Protein AF-A0A3N6LJW1-F1 (afdb_monomer)

Mean predicted aligned error: 11.27 Å

Radius of gyration: 18.91 Å; Cα contacts (8 Å, |Δi|>4): 168; chains: 1; bounding box: 48×38×56 Å

Foldseek 3Di:
DDDDPVVLLVVLVVLLVQLPDLADPDDPVCLVVLLVVLVVLLVVLLVVLVVLVVCQPPPPPDPVDDCVVVPPDDPRFFDDPSSLSSLLNSLSSLSNSLLVLLLLLCLLVPPDDDCRPVVSCVVRPPCGSVNSLVVCVVVVLDDCVQSVLSVVSVVLSVCSSPPVCSSGGDPDSVVVSVSSVSSSVNSVVSVVSSVVSD

Nearest PDB structures (foldseek):
  8soi-assembly1_A  TM=1.966E-01  e=3.400E+00  Homo sapiens
  8d85-assembly1_D  TM=2.097E-01  e=6.102E+00  Homo sapiens

Structure (mmCIF, N/CA/C/O backbone):
data_AF-A0A3N6LJW1-F1
#
_entry.id   AF-A0A3N6LJW1-F1
#
loop_
_atom_site.group_PDB
_atom_site.id
_atom_site.type_symbol
_atom_site.label_atom_id
_atom_site.label_alt_id
_atom_site.label_comp_id
_atom_site.label_asym_id
_atom_site.label_entity_id
_atom_site.label_seq_id
_atom_site.pdbx_PDB_ins_code
_atom_site.Cartn_x
_atom_site.Cartn_y
_atom_site.Cartn_z
_atom_site.occupancy
_atom_site.B_iso_or_equiv
_atom_site.auth_seq_id
_atom_site.auth_comp_id
_atom_site.auth_asym_id
_atom_site.auth_atom_id
_atom_site.pdbx_PDB_model_num
ATOM 1 N N . MET A 1 1 ? 22.997 21.390 -2.825 1.00 32.44 1 MET A N 1
ATOM 2 C CA . MET A 1 1 ? 23.907 20.335 -2.336 1.00 32.44 1 MET A CA 1
ATOM 3 C C 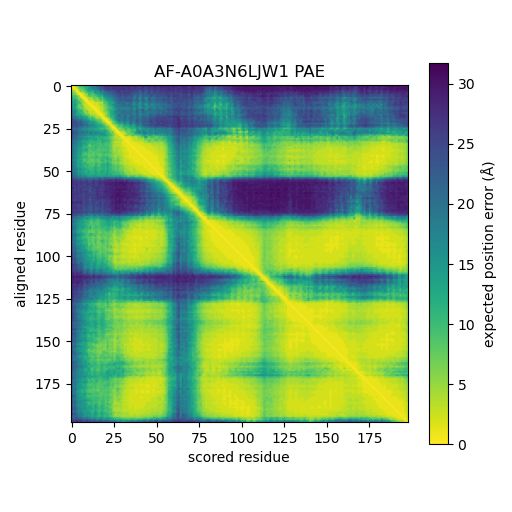. MET A 1 1 ? 23.490 19.044 -3.026 1.00 32.44 1 MET A C 1
ATOM 5 O O . MET A 1 1 ? 22.403 18.560 -2.751 1.00 32.44 1 MET A O 1
ATOM 9 N N . LYS A 1 2 ? 24.244 18.589 -4.037 1.00 29.23 2 LYS A N 1
ATOM 10 C CA . LYS A 1 2 ? 23.930 17.351 -4.769 1.00 29.23 2 LYS A CA 1
ATOM 11 C C . LYS A 1 2 ? 24.380 16.180 -3.899 1.00 29.23 2 LYS A C 1
ATOM 13 O O . LYS A 1 2 ? 25.578 15.998 -3.712 1.00 29.23 2 LYS A O 1
ATOM 18 N N . ILE A 1 3 ? 23.426 15.467 -3.315 1.00 34.12 3 ILE A N 1
ATOM 19 C CA . ILE A 1 3 ? 23.687 14.235 -2.569 1.00 34.12 3 ILE A CA 1
ATOM 20 C C . ILE A 1 3 ? 24.067 13.167 -3.607 1.00 34.12 3 ILE A C 1
ATOM 22 O O . ILE A 1 3 ? 23.368 13.005 -4.606 1.00 34.12 3 ILE A O 1
ATOM 26 N N . GLY A 1 4 ? 25.234 12.542 -3.436 1.00 33.09 4 GLY A N 1
ATOM 27 C CA . GLY A 1 4 ? 25.793 11.575 -4.385 1.00 33.09 4 GLY A CA 1
ATOM 28 C C . GLY A 1 4 ? 24.988 10.274 -4.445 1.00 33.09 4 GLY A C 1
ATOM 29 O O . GLY A 1 4 ? 24.469 9.819 -3.428 1.00 33.09 4 GLY A O 1
ATOM 30 N N . SER A 1 5 ? 24.927 9.660 -5.629 1.00 46.88 5 SER A N 1
ATOM 31 C CA . SER A 1 5 ? 24.155 8.442 -5.935 1.00 46.88 5 SER A CA 1
ATOM 32 C C . SER A 1 5 ? 24.475 7.220 -5.052 1.00 46.88 5 SER A C 1
ATOM 34 O O . SER A 1 5 ? 23.637 6.330 -4.908 1.00 46.88 5 SER A O 1
ATOM 36 N N . GLU A 1 6 ? 25.657 7.163 -4.430 1.00 37.84 6 GLU A N 1
ATOM 37 C CA . GLU A 1 6 ? 26.036 6.097 -3.485 1.00 37.84 6 GLU A CA 1
ATOM 38 C C . GLU A 1 6 ? 25.256 6.165 -2.160 1.00 37.84 6 GLU A C 1
ATOM 40 O O . GLU A 1 6 ? 24.769 5.139 -1.689 1.00 37.84 6 GLU A O 1
ATOM 45 N N . TYR A 1 7 ? 25.015 7.363 -1.613 1.00 42.31 7 TYR A N 1
ATOM 46 C CA 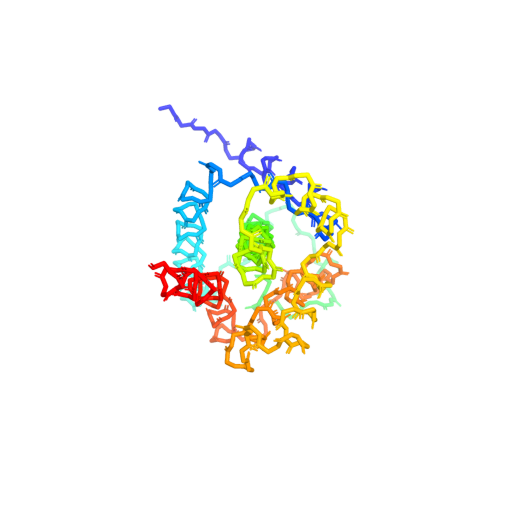. TYR A 1 7 ? 24.259 7.543 -0.361 1.00 42.31 7 TYR A CA 1
ATOM 47 C C . TYR A 1 7 ? 22.775 7.202 -0.512 1.00 42.31 7 TYR A C 1
ATOM 49 O O . TYR A 1 7 ? 22.139 6.701 0.413 1.00 42.31 7 TYR A O 1
ATOM 57 N N . GLU A 1 8 ? 22.219 7.441 -1.696 1.00 46.22 8 GLU A N 1
ATOM 58 C CA . GLU A 1 8 ? 20.833 7.101 -2.004 1.00 46.22 8 GLU A CA 1
ATOM 59 C C . GLU A 1 8 ? 20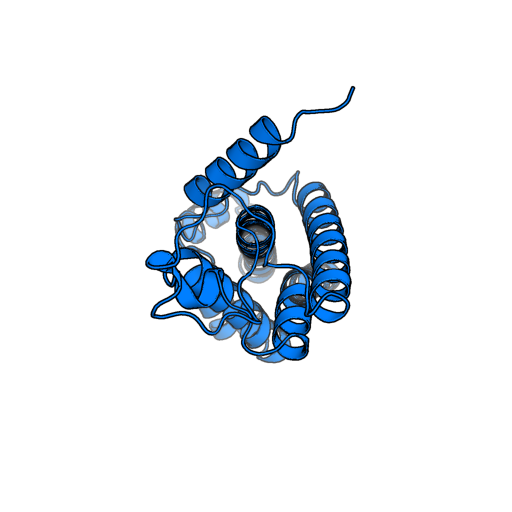.629 5.579 -2.091 1.00 46.22 8 GLU A C 1
ATOM 61 O O . GLU A 1 8 ? 19.610 5.044 -1.655 1.00 46.22 8 GLU A O 1
ATOM 66 N N . THR A 1 9 ? 21.631 4.856 -2.598 1.00 47.78 9 THR A N 1
ATOM 67 C CA . THR A 1 9 ? 21.596 3.392 -2.710 1.00 47.78 9 THR A CA 1
ATOM 68 C C . THR A 1 9 ? 21.689 2.715 -1.339 1.00 47.78 9 THR A C 1
ATOM 70 O O . THR A 1 9 ? 20.987 1.728 -1.097 1.00 47.78 9 THR A O 1
ATOM 73 N N . ASP A 1 10 ? 22.498 3.260 -0.427 1.00 45.31 10 ASP A N 1
ATOM 74 C CA . ASP A 1 10 ? 22.600 2.769 0.951 1.00 45.31 10 ASP A CA 1
ATOM 75 C C . ASP A 1 10 ? 21.354 3.087 1.782 1.00 45.31 10 ASP A C 1
ATOM 77 O O . ASP A 1 10 ? 20.889 2.220 2.524 1.00 45.31 10 ASP A O 1
ATOM 81 N N . TYR A 1 11 ? 20.736 4.257 1.590 1.00 48.50 11 TYR A N 1
ATOM 82 C CA . TYR A 1 11 ? 19.444 4.582 2.202 1.00 48.50 11 TYR A CA 1
ATOM 83 C C . TYR A 1 11 ? 18.378 3.537 1.841 1.00 48.50 11 TYR A C 1
ATOM 85 O O . TYR A 1 11 ? 17.785 2.921 2.726 1.00 48.50 11 TYR A O 1
ATOM 93 N N . TRP A 1 12 ? 18.199 3.231 0.552 1.00 50.38 12 TRP A N 1
ATOM 94 C CA . TRP A 1 12 ? 17.192 2.247 0.146 1.00 50.38 12 TRP A CA 1
ATOM 95 C 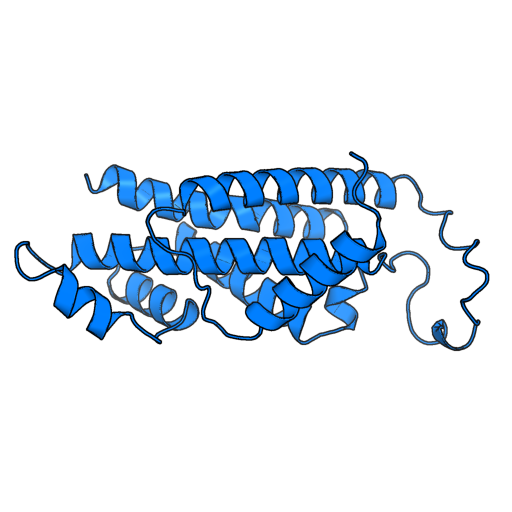C . TRP A 1 12 ? 17.551 0.802 0.526 1.00 50.38 12 TRP A C 1
ATOM 97 O O . TRP A 1 12 ? 16.654 -0.003 0.785 1.00 50.38 12 TRP A O 1
ATOM 107 N N . ARG A 1 13 ? 18.842 0.456 0.627 1.00 49.44 13 ARG A N 1
ATOM 108 C CA . ARG A 1 13 ? 19.279 -0.821 1.222 1.00 49.44 13 ARG A CA 1
ATOM 109 C C . ARG A 1 13 ? 18.920 -0.915 2.704 1.00 49.44 13 ARG A C 1
ATOM 111 O O . ARG A 1 13 ? 18.452 -1.970 3.130 1.00 49.44 13 ARG A O 1
ATOM 118 N N . HIS A 1 14 ? 19.103 0.157 3.470 1.00 52.91 14 HIS A N 1
ATOM 119 C CA . HIS A 1 14 ? 18.701 0.215 4.875 1.00 52.91 14 HIS A CA 1
ATOM 120 C C . HIS A 1 14 ? 17.182 0.117 5.039 1.00 52.91 14 HIS A C 1
ATOM 122 O O . HIS A 1 14 ? 16.728 -0.691 5.847 1.00 52.91 14 HIS A O 1
ATOM 128 N N . VAL A 1 15 ? 16.404 0.796 4.190 1.00 52.06 15 VAL A N 1
ATOM 129 C CA . VAL A 1 15 ? 14.941 0.635 4.114 1.00 52.06 15 VAL A CA 1
ATOM 130 C C . VAL A 1 15 ? 14.575 -0.838 3.866 1.00 52.06 15 VAL A C 1
ATOM 132 O O . VAL A 1 15 ? 13.823 -1.432 4.631 1.00 52.06 15 VAL A O 1
ATOM 135 N N . ILE A 1 16 ? 15.172 -1.512 2.878 1.00 51.88 16 ILE A N 1
ATOM 136 C CA . ILE A 1 16 ? 14.912 -2.949 2.636 1.00 51.88 16 ILE A CA 1
ATOM 137 C C . ILE A 1 16 ? 15.196 -3.814 3.871 1.00 51.88 16 ILE A C 1
ATOM 139 O O . ILE A 1 16 ? 14.483 -4.792 4.104 1.00 51.88 16 ILE A O 1
ATOM 143 N N . LEU A 1 17 ? 16.240 -3.492 4.638 1.00 44.53 17 LEU A N 1
ATOM 144 C CA . LEU A 1 17 ? 16.626 -4.237 5.836 1.00 44.53 17 LEU A CA 1
ATOM 145 C C . LEU A 1 17 ? 15.693 -3.967 7.027 1.00 44.53 17 LEU A C 1
ATOM 147 O O . LEU A 1 17 ? 15.371 -4.919 7.738 1.00 44.53 17 LEU A O 1
ATOM 151 N N . GLU A 1 18 ? 15.204 -2.737 7.206 1.00 50.72 18 GLU A N 1
ATOM 152 C CA . GLU A 1 18 ? 14.198 -2.396 8.226 1.00 50.72 18 GLU A CA 1
ATOM 153 C C . GLU A 1 18 ? 12.829 -3.028 7.925 1.00 50.72 18 GLU A C 1
ATOM 155 O O . GLU A 1 18 ? 12.154 -3.524 8.827 1.00 50.72 18 GLU A O 1
ATOM 160 N N . TYR A 1 19 ? 12.458 -3.139 6.646 1.00 50.03 19 TYR A N 1
ATOM 161 C CA . TYR A 1 19 ? 11.167 -3.687 6.209 1.00 50.03 19 TYR A CA 1
ATOM 162 C C . TYR A 1 19 ? 11.184 -5.190 5.871 1.00 50.03 19 TYR A C 1
ATOM 164 O O . TYR A 1 19 ? 10.283 -5.696 5.190 1.00 50.03 19 TYR A O 1
ATOM 172 N N . ARG A 1 20 ? 12.177 -5.942 6.372 1.00 42.38 20 ARG A N 1
ATOM 173 C CA . ARG A 1 20 ? 12.167 -7.421 6.351 1.00 42.38 20 ARG A CA 1
ATOM 174 C C . ARG A 1 20 ? 11.127 -8.033 7.288 1.00 42.38 20 ARG A C 1
ATOM 176 O O . ARG A 1 20 ? 10.774 -9.195 7.111 1.00 42.38 20 ARG A O 1
ATOM 183 N N . SER A 1 21 ? 10.656 -7.279 8.278 1.00 44.44 21 SER A N 1
ATOM 184 C CA . SER A 1 21 ? 9.615 -7.723 9.204 1.00 44.44 21 SER A CA 1
ATOM 185 C C . SER A 1 21 ? 8.248 -7.162 8.796 1.00 44.44 21 SER A C 1
ATOM 187 O O . SER A 1 21 ? 8.161 -6.143 8.114 1.00 44.44 21 SER A O 1
ATOM 189 N N . ASP A 1 22 ? 7.159 -7.824 9.186 1.00 43.56 22 ASP A N 1
ATOM 190 C CA . ASP A 1 22 ? 5.781 -7.318 9.040 1.00 43.56 22 ASP A CA 1
ATOM 191 C C . ASP A 1 22 ? 5.484 -6.118 9.970 1.00 43.56 22 ASP A C 1
ATOM 193 O O . ASP A 1 22 ? 4.319 -5.789 10.160 1.00 43.56 22 ASP A O 1
ATOM 197 N N . HIS A 1 23 ? 6.516 -5.490 10.546 1.00 42.28 23 HIS A N 1
ATOM 198 C CA . HIS A 1 23 ? 6.423 -4.364 11.467 1.00 42.28 23 HIS A CA 1
ATOM 199 C C . HIS A 1 23 ? 7.028 -3.122 10.816 1.00 42.28 23 HIS A C 1
ATOM 201 O O . HIS A 1 23 ? 8.250 -3.004 10.692 1.00 42.28 23 HIS A O 1
ATOM 207 N N . GLY A 1 24 ? 6.176 -2.190 10.393 1.00 49.38 24 GLY A N 1
ATOM 208 C CA . GLY A 1 24 ? 6.614 -0.842 10.046 1.00 49.38 24 GLY A CA 1
ATOM 209 C C . GLY A 1 24 ? 6.670 0.005 11.314 1.00 49.38 24 GLY A C 1
ATOM 210 O O . GLY A 1 24 ? 5.656 0.183 11.978 1.00 49.38 24 GLY A O 1
ATOM 211 N N . ARG A 1 25 ? 7.830 0.564 11.676 1.00 54.56 25 ARG A N 1
ATOM 212 C CA . ARG A 1 25 ? 7.924 1.534 12.785 1.00 54.56 25 ARG A CA 1
ATOM 213 C C . ARG A 1 25 ? 7.468 2.928 12.333 1.00 54.56 25 ARG A C 1
ATOM 215 O O . ARG A 1 25 ? 8.241 3.877 12.393 1.00 54.56 25 ARG A O 1
ATOM 222 N N . ILE A 1 26 ? 6.229 3.058 11.860 1.00 58.41 26 ILE A N 1
ATOM 223 C CA . ILE A 1 26 ? 5.631 4.367 11.558 1.00 58.41 26 ILE A CA 1
ATOM 224 C C . ILE A 1 26 ? 4.821 4.811 12.776 1.00 58.41 26 ILE A C 1
ATOM 226 O O . ILE A 1 26 ? 3.838 4.179 13.152 1.00 58.41 26 ILE A O 1
ATOM 230 N N . GLY A 1 27 ? 5.266 5.888 13.424 1.00 51.47 27 GLY A N 1
ATOM 231 C CA . GLY A 1 27 ? 4.523 6.527 14.509 1.00 51.47 27 GLY A CA 1
ATOM 232 C C . GLY A 1 27 ? 3.305 7.297 13.988 1.00 51.47 27 GLY A C 1
ATOM 233 O O . GLY A 1 27 ? 3.309 7.792 12.865 1.00 51.47 27 GLY A O 1
ATOM 234 N N . GLU A 1 28 ? 2.274 7.449 14.819 1.00 57.47 28 GLU A N 1
ATOM 235 C CA . GLU A 1 28 ? 1.035 8.157 14.453 1.00 57.47 28 GLU A CA 1
ATOM 236 C C . GLU A 1 28 ? 1.280 9.615 14.031 1.00 57.47 28 GLU A C 1
ATOM 238 O O . GLU A 1 28 ? 0.758 10.074 13.019 1.00 57.47 28 GLU A O 1
ATOM 243 N N . SER A 1 29 ? 2.167 10.321 14.739 1.00 54.81 29 SER A N 1
ATOM 244 C CA . SER A 1 29 ? 2.497 11.731 14.487 1.00 54.81 29 SER A CA 1
ATOM 245 C C . SER A 1 29 ? 3.215 11.999 13.160 1.00 54.81 29 SER A C 1
ATOM 247 O O . SER A 1 29 ? 3.385 13.157 12.783 1.00 54.81 29 SER A O 1
ATOM 249 N N . VAL A 1 30 ? 3.646 10.952 12.453 1.00 64.06 30 VAL A N 1
ATOM 250 C CA . VAL A 1 30 ? 4.406 11.058 11.200 1.00 64.06 30 VAL A CA 1
ATOM 251 C C . VAL A 1 30 ? 3.693 10.405 10.013 1.00 64.06 30 VAL A C 1
ATOM 253 O O . VAL A 1 30 ? 4.260 10.365 8.924 1.00 64.06 30 VAL A O 1
ATOM 256 N N . ILE A 1 31 ? 2.447 9.935 10.164 1.00 71.25 31 ILE A N 1
ATOM 257 C CA . ILE A 1 31 ? 1.687 9.317 9.058 1.00 71.25 31 ILE A CA 1
ATOM 258 C C . ILE A 1 31 ? 1.589 10.273 7.862 1.00 71.25 31 ILE A C 1
ATOM 260 O O . ILE A 1 31 ? 1.897 9.878 6.742 1.00 71.25 31 ILE A O 1
ATOM 264 N N . HIS A 1 32 ? 1.254 11.547 8.089 1.00 69.94 32 HIS A N 1
ATOM 265 C CA . HIS A 1 32 ? 1.131 12.532 7.009 1.00 69.94 32 HIS A CA 1
ATOM 266 C C . HIS A 1 32 ? 2.445 12.777 6.253 1.00 69.94 32 HIS A C 1
ATOM 268 O O . HIS A 1 32 ? 2.430 12.924 5.032 1.00 69.94 32 HIS A O 1
ATOM 274 N N . SER A 1 33 ? 3.592 12.795 6.944 1.00 67.44 33 SER A N 1
ATOM 275 C CA . SER A 1 33 ? 4.887 12.971 6.275 1.00 67.44 33 SER A CA 1
ATOM 276 C C . SER A 1 33 ? 5.278 11.734 5.466 1.00 67.44 33 SER A C 1
ATOM 278 O O . SER A 1 33 ? 5.775 11.871 4.352 1.00 67.44 33 SER A O 1
ATOM 280 N N . HIS A 1 34 ? 4.992 10.534 5.980 1.00 75.00 34 HIS A N 1
ATOM 281 C CA . HIS A 1 34 ? 5.228 9.283 5.253 1.00 75.00 34 HIS A CA 1
ATOM 282 C C . HIS A 1 34 ? 4.256 9.111 4.078 1.00 75.00 34 HIS A C 1
ATOM 284 O O . HIS A 1 34 ? 4.629 8.539 3.059 1.00 75.00 34 HIS A O 1
ATOM 290 N N . GLN A 1 35 ? 3.035 9.644 4.173 1.00 78.69 35 GLN A N 1
ATOM 291 C CA . GLN A 1 35 ? 2.077 9.674 3.069 1.00 78.69 35 GLN A CA 1
ATOM 292 C C . GLN A 1 35 ? 2.581 10.556 1.917 1.00 78.69 35 GLN A C 1
ATOM 294 O O . GLN A 1 35 ? 2.531 10.142 0.761 1.00 78.69 35 GLN A O 1
ATOM 299 N N . ALA A 1 36 ? 3.134 11.735 2.220 1.00 77.31 36 ALA A N 1
ATOM 300 C CA . ALA A 1 36 ? 3.758 12.587 1.207 1.00 77.31 36 ALA A CA 1
ATOM 301 C C . ALA A 1 36 ? 4.974 11.902 0.551 1.00 77.31 36 ALA A C 1
ATOM 303 O O . ALA A 1 36 ? 5.150 11.960 -0.665 1.00 77.31 36 ALA A O 1
ATOM 304 N N . GLU A 1 37 ? 5.797 11.207 1.339 1.00 77.62 37 GLU A N 1
ATOM 305 C CA . GLU A 1 37 ? 6.916 10.411 0.822 1.00 77.62 37 GLU A CA 1
ATOM 306 C C . GLU A 1 37 ? 6.446 9.262 -0.086 1.00 77.62 37 GLU A C 1
ATOM 308 O O . GLU A 1 37 ? 7.012 9.041 -1.158 1.00 77.62 37 GLU A O 1
ATOM 313 N N . LEU A 1 38 ? 5.371 8.572 0.302 1.00 86.38 38 LEU A N 1
ATOM 314 C CA . LEU A 1 38 ? 4.746 7.506 -0.477 1.00 86.38 38 LEU A CA 1
ATOM 315 C C . LEU A 1 38 ? 4.256 8.008 -1.845 1.00 86.38 38 LEU A C 1
ATOM 317 O O . LEU A 1 38 ? 4.445 7.330 -2.859 1.00 86.38 38 LEU A O 1
ATOM 321 N N . GLU A 1 39 ? 3.642 9.190 -1.889 1.00 88.88 39 GLU A N 1
ATOM 322 C CA . GLU A 1 39 ? 3.170 9.812 -3.130 1.00 88.88 39 GLU A CA 1
ATOM 323 C C . GLU A 1 39 ? 4.323 10.232 -4.043 1.00 88.88 39 GLU A C 1
ATOM 325 O O . GLU A 1 39 ? 4.300 9.908 -5.232 1.00 88.88 39 GLU A O 1
ATOM 330 N N . ASN A 1 40 ? 5.371 10.844 -3.485 1.00 86.31 40 ASN A N 1
ATOM 331 C CA . ASN A 1 40 ? 6.577 11.188 -4.242 1.00 86.31 40 ASN A CA 1
ATOM 332 C C . ASN A 1 40 ? 7.235 9.936 -4.845 1.00 86.31 40 ASN A C 1
ATOM 334 O O . ASN A 1 40 ? 7.593 9.919 -6.022 1.00 86.31 40 ASN A O 1
ATOM 338 N N . LEU A 1 41 ? 7.341 8.851 -4.069 1.00 87.12 41 LEU A N 1
ATOM 339 C CA . LEU A 1 41 ? 7.874 7.578 -4.559 1.00 87.12 41 LEU A CA 1
ATOM 340 C C . LEU A 1 41 ? 7.016 6.964 -5.660 1.00 87.12 41 LEU A C 1
ATOM 342 O O . LEU A 1 41 ? 7.558 6.401 -6.613 1.00 87.12 41 LEU A O 1
ATOM 346 N N . ARG A 1 42 ? 5.687 7.046 -5.536 1.00 93.44 42 ARG A N 1
ATOM 347 C CA . ARG A 1 42 ? 4.762 6.585 -6.576 1.00 93.44 42 ARG A CA 1
ATOM 348 C C . ARG A 1 42 ? 5.050 7.314 -7.883 1.00 93.44 42 ARG A C 1
ATOM 350 O O . ARG A 1 42 ? 5.188 6.644 -8.906 1.00 93.44 42 ARG A O 1
ATOM 357 N N . ASP A 1 43 ? 5.128 8.638 -7.849 1.00 92.00 43 ASP A N 1
ATOM 358 C CA . ASP A 1 43 ? 5.290 9.457 -9.053 1.00 92.00 43 ASP A CA 1
ATOM 359 C C . ASP A 1 43 ? 6.647 9.202 -9.717 1.00 92.00 43 ASP A C 1
ATOM 361 O O . ASP A 1 43 ? 6.692 8.858 -10.899 1.00 92.00 43 ASP A O 1
ATOM 365 N N . ASP A 1 44 ? 7.729 9.180 -8.934 1.00 88.88 44 ASP A N 1
ATOM 366 C CA . ASP A 1 44 ? 9.071 8.816 -9.403 1.00 88.88 44 ASP A CA 1
ATOM 367 C C . ASP A 1 44 ? 9.113 7.431 -10.076 1.00 88.88 44 ASP A C 1
ATOM 369 O O . ASP A 1 44 ? 9.770 7.228 -11.105 1.00 88.88 44 ASP A O 1
ATOM 373 N N . LEU A 1 45 ? 8.435 6.440 -9.486 1.00 89.12 45 LEU A N 1
ATOM 374 C CA . LEU A 1 45 ? 8.398 5.076 -10.015 1.00 89.12 45 LEU A CA 1
ATOM 375 C C . LEU A 1 45 ? 7.542 4.970 -11.278 1.00 89.12 45 LEU A C 1
ATOM 377 O O . LEU A 1 45 ? 7.905 4.206 -12.174 1.00 89.12 45 LEU A O 1
ATOM 381 N N . LEU A 1 46 ? 6.430 5.704 -11.368 1.00 91.31 46 LEU A N 1
ATOM 382 C CA . LEU A 1 46 ? 5.594 5.739 -12.570 1.00 91.31 46 LEU A CA 1
ATOM 383 C C . LEU A 1 46 ? 6.348 6.378 -13.737 1.00 91.31 46 LEU A C 1
ATOM 385 O O . LEU A 1 46 ? 6.440 5.742 -14.790 1.00 91.31 46 LEU A O 1
ATOM 389 N N . ASP A 1 47 ? 6.983 7.528 -13.504 1.00 88.31 47 ASP A N 1
ATOM 390 C CA . ASP A 1 47 ? 7.839 8.213 -14.476 1.00 88.31 47 ASP A CA 1
ATOM 391 C C . ASP A 1 47 ? 8.978 7.311 -14.957 1.00 88.31 47 ASP A C 1
ATOM 393 O O . ASP A 1 47 ? 9.340 7.288 -16.138 1.00 88.31 47 ASP A O 1
ATOM 397 N N . ARG A 1 48 ? 9.577 6.536 -14.044 1.00 85.19 48 ARG A N 1
ATOM 398 C CA . ARG A 1 48 ? 10.650 5.611 -14.411 1.00 85.19 48 ARG A CA 1
ATOM 399 C C . ARG A 1 48 ? 10.139 4.433 -15.235 1.00 85.19 48 ARG A C 1
ATOM 401 O O . ARG A 1 48 ? 10.861 4.010 -16.135 1.00 85.19 48 ARG A O 1
ATOM 408 N N . ILE A 1 49 ? 8.927 3.933 -14.979 1.00 86.06 49 ILE A N 1
ATOM 409 C CA . ILE A 1 49 ? 8.296 2.931 -15.852 1.00 86.06 49 ILE A CA 1
ATOM 410 C C . ILE A 1 49 ? 8.057 3.506 -17.241 1.00 86.06 49 ILE A C 1
ATOM 412 O O . ILE A 1 49 ? 8.388 2.828 -18.206 1.00 86.06 49 ILE A O 1
ATOM 416 N N . ASP A 1 50 ? 7.533 4.733 -17.350 1.00 85.38 50 ASP A N 1
ATOM 417 C CA . ASP A 1 50 ? 7.306 5.384 -18.649 1.00 85.38 50 ASP A CA 1
ATOM 418 C C . ASP A 1 50 ? 8.593 5.422 -19.478 1.00 85.38 50 ASP A C 1
ATOM 420 O O . ASP A 1 50 ? 8.592 5.055 -20.651 1.00 85.38 50 ASP A O 1
ATOM 424 N N . ARG A 1 51 ? 9.718 5.770 -18.842 1.00 83.06 51 ARG A N 1
ATOM 425 C CA . ARG A 1 51 ? 11.037 5.778 -19.494 1.00 83.06 51 ARG A CA 1
ATOM 426 C C . ARG A 1 51 ? 11.544 4.386 -19.865 1.00 83.06 51 ARG A C 1
ATOM 428 O O . ARG A 1 51 ? 12.247 4.248 -20.858 1.00 83.06 51 ARG A O 1
ATOM 435 N N . LEU A 1 52 ? 11.264 3.365 -19.055 1.00 78.94 52 LEU A N 1
ATOM 436 C CA . LEU A 1 52 ? 11.667 1.985 -19.356 1.00 78.94 52 LEU A CA 1
ATOM 437 C C . LEU A 1 52 ? 10.862 1.425 -20.533 1.00 78.94 52 LEU A C 1
ATOM 439 O O . LEU A 1 52 ? 11.437 0.812 -21.424 1.00 78.94 52 LEU A O 1
ATOM 443 N N . GLU A 1 53 ? 9.559 1.694 -20.556 1.00 80.00 53 GLU A N 1
ATOM 444 C CA . GLU A 1 53 ? 8.650 1.308 -21.636 1.00 80.00 53 GLU A CA 1
ATOM 445 C C . GLU A 1 53 ? 8.997 2.030 -22.950 1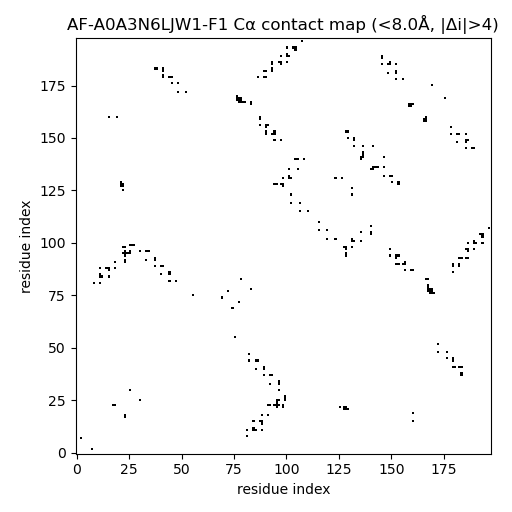.00 80.00 53 GLU A C 1
ATOM 447 O O . GLU A 1 53 ? 8.956 1.417 -24.014 1.00 80.00 53 GLU A O 1
ATOM 452 N N . SER A 1 54 ? 9.423 3.299 -22.889 1.00 76.44 54 SER A N 1
ATOM 453 C CA . SER A 1 54 ? 9.838 4.059 -24.076 1.00 76.44 54 SER A CA 1
ATOM 454 C C . SER A 1 54 ? 11.223 3.686 -24.621 1.00 76.44 54 SER A C 1
ATOM 456 O O . SER A 1 54 ? 11.500 3.955 -25.788 1.00 76.44 54 SER A O 1
ATOM 458 N N . ASN A 1 55 ? 12.107 3.107 -23.797 1.00 64.56 55 ASN A N 1
ATOM 459 C CA . ASN A 1 55 ? 13.528 2.893 -24.112 1.00 64.56 55 ASN A CA 1
ATOM 460 C C . ASN A 1 55 ? 13.898 1.410 -24.318 1.00 64.56 55 ASN A C 1
ATOM 462 O O . ASN A 1 55 ? 15.002 1.012 -23.942 1.00 64.56 55 ASN A O 1
ATOM 466 N N . GLN A 1 56 ? 13.027 0.599 -24.932 1.00 55.50 56 GLN A N 1
ATOM 467 C CA . GLN A 1 56 ? 13.211 -0.849 -25.194 1.00 55.50 56 GLN A CA 1
ATOM 468 C C . GLN A 1 56 ? 14.455 -1.260 -26.037 1.00 55.50 56 GLN A C 1
ATOM 470 O O . GLN A 1 56 ? 14.522 -2.366 -26.554 1.00 55.50 56 GLN A O 1
ATOM 475 N N . THR A 1 57 ? 15.484 -0.417 -26.157 1.00 46.12 57 THR A N 1
ATOM 476 C CA . THR A 1 57 ? 16.778 -0.721 -26.799 1.00 46.12 57 THR A CA 1
ATOM 477 C C . THR A 1 57 ? 18.015 -0.418 -25.931 1.00 46.12 57 THR A C 1
ATOM 479 O O . THR A 1 57 ? 19.133 -0.507 -26.426 1.00 46.12 57 THR A O 1
ATOM 482 N N . GLY A 1 58 ? 17.869 -0.025 -24.659 1.00 40.16 58 GLY A N 1
ATOM 483 C CA . GLY A 1 58 ? 18.943 0.660 -23.914 1.00 40.16 58 GLY A CA 1
ATOM 484 C C . GLY A 1 58 ? 19.799 -0.133 -22.910 1.00 40.16 58 GLY A C 1
ATOM 485 O O . GLY A 1 58 ? 20.551 0.506 -22.182 1.00 40.16 58 GLY A O 1
ATOM 486 N N . MET A 1 59 ? 19.698 -1.464 -22.802 1.00 45.53 59 MET A N 1
ATOM 487 C CA . MET A 1 59 ? 20.460 -2.259 -21.806 1.00 45.53 59 MET A CA 1
ATOM 488 C C . MET A 1 59 ? 21.787 -2.846 -22.324 1.00 45.53 59 MET A C 1
ATOM 490 O O . MET A 1 59 ? 22.311 -3.795 -21.754 1.00 45.53 59 MET A O 1
ATOM 494 N N . ARG A 1 60 ? 22.361 -2.296 -23.401 1.00 45.47 60 ARG A N 1
ATOM 495 C CA . ARG A 1 60 ? 23.578 -2.852 -24.022 1.00 45.47 60 ARG A CA 1
ATOM 496 C C . ARG A 1 60 ? 24.904 -2.227 -23.565 1.00 45.47 60 ARG A C 1
ATOM 498 O O . ARG A 1 60 ? 25.947 -2.736 -23.959 1.00 45.47 60 ARG A O 1
ATOM 505 N N . ASP A 1 61 ? 24.869 -1.183 -22.733 1.00 42.47 61 ASP A N 1
ATOM 506 C CA . ASP A 1 61 ? 26.036 -0.332 -22.444 1.00 42.47 61 ASP A CA 1
ATOM 507 C C . ASP A 1 61 ? 26.453 -0.321 -20.952 1.00 42.47 61 ASP A C 1
ATOM 509 O O . ASP A 1 61 ? 26.760 0.739 -20.404 1.00 42.47 61 ASP A O 1
ATOM 513 N N . ASP A 1 62 ? 26.465 -1.477 -20.271 1.00 45.25 62 ASP A N 1
ATOM 514 C CA . ASP A 1 62 ? 27.144 -1.630 -18.966 1.00 45.25 62 ASP A CA 1
ATOM 515 C C . ASP A 1 62 ? 28.453 -2.434 -19.148 1.00 45.25 62 ASP A C 1
ATOM 517 O O . ASP A 1 62 ? 28.393 -3.626 -19.461 1.00 45.25 62 ASP A O 1
ATOM 521 N N . PRO A 1 63 ? 29.638 -1.804 -19.020 1.00 45.12 63 PRO A N 1
ATOM 522 C CA . PRO A 1 63 ? 30.928 -2.445 -19.279 1.00 45.12 63 PRO A CA 1
ATOM 523 C C . PRO A 1 63 ? 31.378 -3.442 -18.195 1.00 45.12 63 PRO A C 1
ATOM 525 O O . PRO A 1 63 ? 32.347 -4.162 -18.437 1.00 45.12 63 PRO A O 1
ATOM 528 N N . ASP A 1 64 ? 30.692 -3.515 -17.046 1.00 51.12 64 ASP A N 1
ATOM 529 C CA . ASP A 1 64 ? 31.024 -4.428 -15.937 1.00 51.12 64 ASP A CA 1
ATOM 530 C C . ASP A 1 64 ? 30.140 -5.697 -15.907 1.00 51.12 64 ASP A C 1
ATOM 532 O O . ASP A 1 64 ? 30.192 -6.473 -14.949 1.00 51.12 64 ASP A O 1
ATOM 536 N N . PHE A 1 65 ? 29.319 -5.924 -16.940 1.00 52.12 65 PHE A N 1
ATOM 537 C CA . PHE A 1 65 ? 28.346 -7.020 -17.001 1.00 52.12 65 PHE A CA 1
ATOM 538 C C . PHE A 1 65 ? 28.772 -8.105 -18.005 1.00 52.12 65 PHE A C 1
ATOM 540 O O . PHE A 1 65 ? 28.993 -7.813 -19.183 1.00 52.12 65 PHE A O 1
ATOM 547 N N . ASP A 1 66 ? 28.889 -9.365 -17.565 1.00 50.81 66 ASP A N 1
ATOM 548 C CA . ASP A 1 66 ? 29.266 -10.483 -18.436 1.00 50.81 66 ASP A CA 1
ATOM 549 C C . ASP A 1 66 ? 28.055 -11.290 -18.946 1.00 50.81 66 ASP A C 1
ATOM 551 O O . ASP A 1 66 ? 26.973 -11.328 -18.363 1.00 50.81 66 ASP A O 1
ATOM 555 N N . GLN A 1 67 ? 28.231 -11.940 -20.098 1.00 44.97 67 GLN A N 1
ATOM 556 C CA . GLN A 1 67 ? 27.190 -12.729 -20.768 1.00 44.97 67 GLN A CA 1
ATOM 557 C C . GLN A 1 67 ? 26.731 -13.970 -19.979 1.00 44.97 67 GLN A C 1
ATOM 559 O O . GLN A 1 67 ? 25.772 -14.622 -20.395 1.00 44.97 67 GLN A O 1
ATOM 564 N N . GLN A 1 68 ? 27.396 -14.346 -18.881 1.00 51.19 68 GLN A N 1
ATOM 565 C CA . GLN A 1 68 ? 27.001 -15.522 -18.100 1.00 51.19 68 GLN A CA 1
ATOM 566 C C . GLN A 1 68 ? 25.845 -15.213 -17.147 1.00 51.19 68 GLN A C 1
ATOM 568 O O . GLN A 1 68 ? 24.996 -16.087 -16.945 1.00 51.19 68 GLN A O 1
ATOM 573 N N . ASP A 1 69 ? 25.734 -13.968 -16.681 1.00 50.03 69 ASP A N 1
ATOM 574 C CA . ASP A 1 69 ? 24.598 -13.475 -15.891 1.00 50.03 69 ASP A CA 1
ATOM 575 C C . ASP A 1 69 ? 23.286 -13.368 -16.707 1.00 50.03 69 ASP A C 1
ATOM 577 O O . ASP A 1 69 ? 22.194 -13.300 -16.135 1.00 50.03 69 ASP A O 1
ATOM 581 N N . LEU A 1 70 ? 23.375 -13.420 -18.045 1.00 47.34 70 LEU A N 1
ATOM 582 C CA . LEU A 1 70 ? 22.246 -13.349 -18.986 1.00 47.34 70 LEU A CA 1
ATOM 583 C C . LEU A 1 70 ? 21.562 -14.690 -19.273 1.00 47.34 70 LEU A C 1
ATOM 585 O O . LEU A 1 70 ? 20.429 -14.714 -19.754 1.00 47.34 70 LEU A O 1
ATOM 589 N N . ASN A 1 71 ? 22.191 -15.826 -18.964 1.00 44.50 71 ASN A N 1
ATOM 590 C CA . ASN A 1 71 ? 21.736 -17.138 -19.450 1.00 44.50 71 ASN A CA 1
ATOM 591 C C . ASN A 1 71 ? 20.441 -17.681 -18.795 1.00 44.50 71 ASN A C 1
ATOM 593 O O . ASN A 1 71 ? 20.138 -18.868 -18.913 1.00 44.50 71 ASN A O 1
ATOM 597 N N . GLY A 1 72 ? 19.644 -16.835 -18.134 1.00 48.53 72 GLY A N 1
ATOM 598 C CA . GLY A 1 72 ? 18.357 -17.222 -17.546 1.00 48.53 72 GLY A CA 1
ATOM 599 C C . GLY A 1 72 ? 17.305 -16.118 -17.400 1.00 48.53 72 GLY A C 1
ATOM 600 O O . GLY A 1 72 ? 16.254 -16.390 -16.820 1.00 48.53 72 GLY A O 1
ATOM 601 N N . LEU A 1 73 ? 17.541 -14.897 -17.893 1.00 46.75 73 LEU A N 1
ATOM 602 C CA . LEU A 1 73 ? 16.582 -13.789 -17.798 1.00 46.75 73 LEU A CA 1
ATOM 603 C C . LEU A 1 73 ? 16.221 -13.291 -19.209 1.00 46.75 73 LEU A C 1
ATOM 605 O O . LEU A 1 73 ? 17.128 -13.072 -20.005 1.00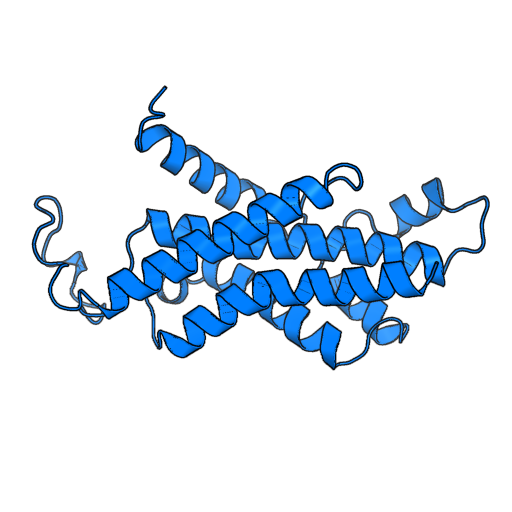 46.75 73 LEU A O 1
ATOM 609 N N . PRO A 1 74 ? 14.930 -13.115 -19.556 1.00 44.47 74 PRO A N 1
ATOM 610 C CA . PRO A 1 74 ? 14.549 -12.495 -20.822 1.00 44.47 74 PRO A CA 1
ATOM 611 C C . PRO A 1 74 ? 15.058 -11.047 -20.853 1.00 44.47 74 PRO A C 1
ATOM 613 O O . PRO A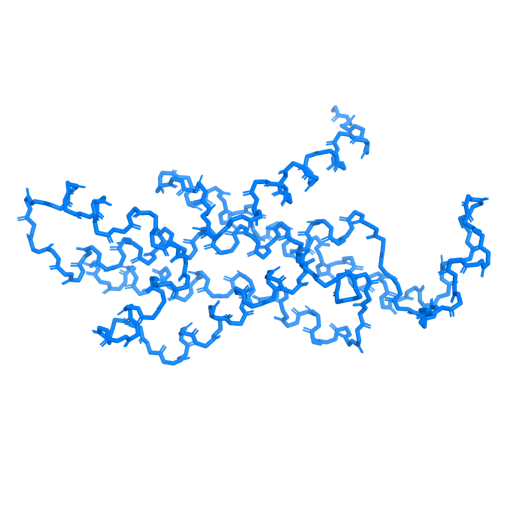 1 74 ? 14.622 -10.214 -20.054 1.00 44.47 74 PRO A O 1
ATOM 616 N N . ASP A 1 75 ? 15.986 -10.775 -21.767 1.00 49.66 75 ASP A N 1
ATOM 617 C CA . ASP A 1 75 ? 16.846 -9.581 -21.803 1.00 49.66 75 ASP A CA 1
ATOM 618 C C . ASP A 1 75 ? 16.098 -8.235 -21.963 1.00 49.66 75 ASP A C 1
ATOM 620 O O . ASP A 1 75 ? 16.640 -7.172 -21.681 1.00 49.66 75 ASP A O 1
ATOM 624 N N . ASP A 1 76 ? 14.809 -8.246 -22.315 1.00 49.03 76 ASP A N 1
ATOM 625 C CA . ASP A 1 76 ? 14.057 -7.021 -22.646 1.00 49.03 76 ASP A CA 1
ATOM 626 C C . ASP A 1 76 ? 13.283 -6.401 -21.461 1.00 49.03 76 ASP A C 1
ATOM 628 O O . ASP A 1 76 ? 12.514 -5.452 -21.625 1.00 49.03 76 ASP A O 1
ATOM 632 N N . THR A 1 77 ? 13.424 -6.954 -20.252 1.00 54.25 77 THR A N 1
ATOM 633 C CA . THR A 1 77 ? 12.514 -6.672 -19.111 1.00 54.25 77 THR A CA 1
ATOM 634 C C . THR A 1 77 ? 13.202 -6.598 -17.746 1.00 54.25 77 THR A C 1
ATOM 636 O O . THR A 1 77 ? 12.532 -6.446 -16.715 1.00 54.25 77 THR A O 1
ATOM 639 N N . ALA A 1 78 ? 14.533 -6.698 -17.715 1.00 65.38 78 ALA A N 1
ATOM 640 C CA . ALA A 1 78 ? 15.306 -6.499 -16.498 1.00 65.38 78 ALA A CA 1
ATOM 641 C C . ALA A 1 78 ? 15.209 -5.032 -16.041 1.00 65.38 78 ALA A C 1
ATOM 643 O O . ALA A 1 78 ? 15.199 -4.103 -16.849 1.00 65.38 78 ALA A O 1
ATOM 644 N N . ILE A 1 79 ? 15.127 -4.807 -14.727 1.00 68.06 79 ILE A N 1
ATOM 645 C CA . ILE A 1 79 ? 15.046 -3.458 -14.147 1.00 68.06 79 ILE A CA 1
ATOM 646 C C . ILE A 1 79 ? 16.293 -3.090 -13.337 1.00 68.06 79 ILE A C 1
ATOM 648 O O . ILE A 1 79 ? 16.811 -3.926 -12.593 1.00 68.06 79 ILE A O 1
ATOM 652 N N . PRO A 1 80 ? 16.764 -1.825 -13.408 1.00 69.81 80 PRO A N 1
ATOM 653 C CA . PRO A 1 80 ? 17.909 -1.374 -12.623 1.00 69.81 80 PRO A CA 1
ATOM 654 C C . PRO A 1 80 ? 17.697 -1.568 -11.118 1.00 69.81 80 PRO A C 1
ATOM 656 O O . PRO A 1 80 ? 16.636 -1.240 -10.581 1.00 69.81 80 PRO A O 1
ATOM 659 N N . ARG A 1 81 ? 18.737 -2.008 -10.399 1.00 66.31 81 ARG A N 1
ATOM 660 C CA . ARG A 1 81 ? 18.673 -2.238 -8.941 1.00 66.31 81 ARG A CA 1
ATOM 661 C C . ARG A 1 81 ? 18.107 -1.047 -8.144 1.00 66.31 81 ARG A C 1
ATOM 663 O O . ARG A 1 81 ? 17.227 -1.302 -7.319 1.00 66.31 81 ARG A O 1
ATOM 670 N N . PRO A 1 82 ? 18.488 0.224 -8.403 1.00 70.38 82 PRO A N 1
ATOM 671 C CA . PRO A 1 82 ? 17.925 1.370 -7.678 1.00 70.38 82 PRO A CA 1
ATOM 672 C C . PRO A 1 82 ? 16.402 1.498 -7.807 1.00 70.38 82 PRO A C 1
ATOM 674 O O . PRO A 1 82 ? 15.720 1.828 -6.839 1.00 70.38 82 PRO A O 1
ATOM 677 N N . TYR A 1 83 ? 15.851 1.176 -8.983 1.00 79.12 83 TYR A N 1
ATOM 678 C CA . TYR A 1 83 ? 14.404 1.160 -9.203 1.00 79.12 83 TYR A CA 1
ATOM 679 C C . TYR A 1 83 ? 13.730 0.104 -8.322 1.00 79.12 83 TYR A C 1
ATOM 681 O O . TYR A 1 83 ? 12.734 0.376 -7.654 1.00 79.12 83 TYR A O 1
ATOM 689 N N . THR A 1 84 ? 14.323 -1.088 -8.257 1.00 75.94 84 THR A N 1
ATOM 690 C CA . THR A 1 84 ? 13.773 -2.201 -7.473 1.00 75.94 84 THR A CA 1
ATOM 691 C C . THR A 1 84 ? 13.754 -1.896 -5.978 1.00 75.94 84 THR A C 1
ATOM 693 O O . THR A 1 84 ? 12.818 -2.282 -5.280 1.00 75.94 84 THR A O 1
ATOM 696 N N . TYR A 1 85 ? 14.748 -1.155 -5.484 1.00 74.50 85 TYR A N 1
ATOM 697 C CA . TYR A 1 85 ? 14.812 -0.771 -4.081 1.00 74.50 85 TYR A CA 1
ATOM 698 C C . TYR A 1 85 ? 13.748 0.263 -3.719 1.00 74.50 85 TYR A C 1
ATOM 700 O O . TYR A 1 85 ? 13.045 0.088 -2.726 1.00 74.50 85 TYR A O 1
ATOM 708 N N . ARG A 1 86 ? 13.556 1.272 -4.574 1.00 82.69 86 ARG A N 1
ATOM 709 C CA . ARG A 1 86 ? 12.469 2.252 -4.434 1.00 82.69 86 ARG A CA 1
ATOM 710 C C . ARG A 1 86 ? 11.090 1.590 -4.494 1.00 82.69 86 ARG A C 1
ATOM 712 O O . ARG A 1 86 ? 10.201 1.956 -3.734 1.00 82.69 86 ARG A O 1
ATOM 719 N N . LEU A 1 87 ? 10.910 0.573 -5.339 1.00 86.06 87 LEU A N 1
ATOM 720 C CA . LEU A 1 87 ? 9.657 -0.183 -5.404 1.00 86.06 87 LEU A CA 1
ATOM 721 C C . LEU A 1 87 ? 9.391 -0.989 -4.124 1.00 86.06 87 LEU A C 1
ATOM 723 O O . LEU A 1 87 ? 8.263 -1.002 -3.629 1.00 86.06 87 LEU A O 1
ATOM 727 N N . VAL A 1 88 ? 10.414 -1.662 -3.581 1.00 83.75 88 VAL A N 1
ATOM 728 C CA . VAL A 1 88 ? 10.296 -2.347 -2.283 1.00 83.75 88 VAL A CA 1
ATOM 729 C C . VAL A 1 88 ? 9.930 -1.338 -1.199 1.00 83.75 88 VAL A C 1
ATOM 731 O O . VAL A 1 88 ? 9.016 -1.604 -0.422 1.00 83.75 88 VAL A O 1
ATOM 734 N N . ALA A 1 89 ? 10.591 -0.182 -1.187 1.00 82.19 89 ALA A N 1
ATOM 735 C CA . ALA A 1 89 ? 10.340 0.885 -0.232 1.00 82.19 89 ALA A CA 1
ATOM 736 C C . ALA A 1 89 ? 8.917 1.446 -0.307 1.00 82.19 89 ALA A C 1
ATOM 738 O O . ALA A 1 89 ? 8.264 1.553 0.724 1.00 82.19 89 ALA A O 1
ATOM 739 N N . LEU A 1 90 ? 8.399 1.714 -1.510 1.00 89.31 90 LEU A N 1
ATOM 740 C CA . LEU A 1 90 ? 7.010 2.136 -1.713 1.00 89.31 90 LEU A CA 1
ATOM 741 C C . LEU A 1 90 ? 6.034 1.146 -1.057 1.00 89.31 90 LEU A C 1
ATOM 743 O O . LEU A 1 90 ? 5.139 1.529 -0.307 1.00 89.31 90 LEU A O 1
ATOM 747 N N . MET A 1 91 ? 6.211 -0.148 -1.334 1.00 90.75 91 MET A N 1
ATOM 748 C CA . MET A 1 91 ? 5.324 -1.192 -0.814 1.00 90.75 91 MET A CA 1
ATOM 749 C C . MET A 1 91 ? 5.458 -1.359 0.703 1.00 90.75 91 MET A C 1
ATOM 751 O O . MET A 1 91 ? 4.475 -1.630 1.388 1.00 90.75 91 MET A O 1
ATOM 755 N N . ALA A 1 92 ? 6.669 -1.195 1.223 1.00 84.50 92 ALA A N 1
ATOM 756 C CA . ALA A 1 92 ? 6.988 -1.229 2.641 1.00 84.50 92 ALA A CA 1
ATOM 757 C C . ALA A 1 92 ? 6.372 -0.058 3.422 1.00 84.50 92 ALA A C 1
ATOM 759 O O . ALA A 1 92 ? 5.676 -0.292 4.410 1.00 84.50 92 ALA A O 1
ATOM 760 N N . LEU A 1 93 ? 6.565 1.174 2.944 1.00 85.31 93 LEU A N 1
ATOM 761 C CA . LEU A 1 93 ? 5.966 2.385 3.509 1.00 85.31 93 LEU A CA 1
ATOM 762 C C . LEU A 1 93 ? 4.444 2.284 3.519 1.00 85.31 93 LEU A C 1
ATOM 764 O O . LEU A 1 93 ? 3.820 2.506 4.553 1.00 85.31 93 LEU A O 1
ATOM 768 N N . SER A 1 94 ? 3.855 1.848 2.402 1.00 91.38 94 SER A N 1
ATOM 769 C CA . SER A 1 94 ? 2.415 1.595 2.313 1.00 91.38 94 SER A CA 1
ATOM 770 C C . SER A 1 94 ? 1.951 0.607 3.387 1.00 91.38 94 SER A C 1
ATOM 772 O O . SER A 1 94 ? 0.979 0.869 4.090 1.00 91.38 94 SER A O 1
ATOM 774 N N . CYS A 1 95 ? 2.678 -0.501 3.584 1.00 90.25 95 CYS A N 1
ATOM 775 C CA . CYS A 1 95 ? 2.348 -1.471 4.628 1.00 90.25 95 CYS A CA 1
ATOM 776 C C . CYS A 1 95 ? 2.414 -0.872 6.040 1.00 90.25 95 CYS A C 1
ATOM 778 O O . CYS A 1 95 ? 1.512 -1.129 6.833 1.00 90.25 95 CYS A O 1
ATOM 780 N N . GLY A 1 96 ? 3.445 -0.080 6.347 1.00 84.81 96 GLY A N 1
ATOM 781 C CA . GLY A 1 96 ? 3.586 0.565 7.656 1.00 84.81 96 GLY A CA 1
ATOM 782 C C . GLY A 1 96 ? 2.485 1.593 7.934 1.00 84.81 96 GLY A C 1
ATOM 783 O O . GLY A 1 96 ? 1.946 1.629 9.037 1.00 84.81 96 GLY A O 1
ATOM 784 N N . ILE A 1 97 ? 2.105 2.386 6.926 1.00 87.94 97 ILE A N 1
ATOM 785 C CA . ILE A 1 97 ? 1.017 3.368 7.044 1.00 87.94 97 ILE A CA 1
ATOM 786 C C . ILE A 1 97 ? -0.304 2.641 7.306 1.00 87.94 97 ILE A C 1
ATOM 788 O O . ILE A 1 97 ? -0.990 2.956 8.277 1.00 87.94 97 ILE A O 1
ATOM 792 N N . MET A 1 98 ? -0.620 1.621 6.500 1.00 92.25 98 MET A N 1
ATOM 793 C CA . MET A 1 98 ? -1.836 0.823 6.680 1.00 92.25 98 MET A CA 1
ATOM 794 C C . MET A 1 98 ? -1.875 0.132 8.046 1.00 92.25 98 MET A C 1
ATOM 796 O O . MET A 1 98 ? -2.934 0.066 8.661 1.00 92.25 98 MET A O 1
ATOM 800 N N . GLU A 1 99 ? -0.741 -0.384 8.534 1.00 88.44 99 GLU A N 1
ATOM 801 C CA . GLU A 1 99 ? -0.659 -1.013 9.855 1.00 88.44 99 GLU A CA 1
ATOM 802 C C . GLU A 1 99 ? -1.084 -0.021 10.937 1.00 88.44 99 GLU A C 1
ATOM 804 O O . GLU A 1 99 ? -1.998 -0.322 11.704 1.00 88.44 99 GLU A O 1
ATOM 809 N N . LYS A 1 100 ? -0.505 1.186 10.931 1.00 85.25 100 LYS A N 1
ATOM 810 C CA . LYS A 1 100 ? -0.815 2.211 11.928 1.00 85.25 100 LYS A CA 1
ATOM 811 C C . LYS A 1 100 ? -2.239 2.756 11.807 1.00 85.25 100 LYS A C 1
ATOM 813 O O . LYS A 1 100 ? -2.908 2.944 12.819 1.00 85.25 100 LYS A O 1
ATOM 818 N N . GLN A 1 101 ? -2.730 2.961 10.589 1.00 89.12 101 GLN A N 1
ATOM 819 C CA . GLN A 1 101 ? -4.111 3.387 10.348 1.00 89.12 101 GLN A CA 1
ATOM 820 C C . GLN A 1 101 ? -5.128 2.350 10.843 1.00 89.12 101 GLN A C 1
ATOM 822 O O . GLN A 1 101 ? -6.122 2.713 11.466 1.00 89.12 101 GLN A O 1
ATOM 827 N N . LEU A 1 102 ? -4.872 1.054 10.636 1.00 89.12 102 LEU A N 1
ATOM 828 C CA . LEU A 1 102 ? -5.742 0.000 11.165 1.00 89.12 102 LEU A CA 1
ATOM 829 C C . LEU A 1 102 ? -5.757 -0.014 12.692 1.00 89.12 102 LEU A C 1
ATOM 831 O O . LEU A 1 102 ? -6.820 -0.218 13.271 1.00 89.12 102 LEU A O 1
ATOM 835 N N . GLU A 1 103 ? -4.619 0.226 13.348 1.00 85.50 103 GLU A N 1
ATOM 836 C CA . GLU A 1 103 ? -4.592 0.378 14.808 1.00 85.50 103 GLU A CA 1
ATOM 837 C C . GLU A 1 103 ? -5.509 1.514 15.263 1.00 85.50 103 GLU A C 1
ATOM 839 O O . GLU A 1 103 ? -6.319 1.310 16.165 1.00 85.50 103 GLU A O 1
ATOM 844 N N . ILE A 1 104 ? -5.429 2.683 14.618 1.00 84.25 104 ILE A N 1
ATOM 845 C CA . ILE A 1 104 ? -6.278 3.845 14.928 1.00 84.25 104 ILE A CA 1
ATOM 846 C C . ILE A 1 104 ? -7.756 3.490 14.739 1.00 84.25 104 ILE A C 1
ATOM 848 O O . ILE A 1 104 ? -8.549 3.645 15.669 1.00 84.25 104 ILE A O 1
ATOM 852 N N . LEU A 1 105 ? -8.112 2.951 13.571 1.00 86.94 105 LEU A N 1
ATOM 853 C CA . LEU A 1 105 ? -9.488 2.609 13.215 1.00 86.94 105 LEU A CA 1
ATOM 854 C C . LEU A 1 105 ? -10.100 1.598 14.197 1.00 86.94 105 LEU A C 1
ATOM 856 O O . LEU A 1 105 ? -11.192 1.801 14.723 1.00 86.94 105 LEU A O 1
ATOM 860 N N . LEU A 1 106 ? -9.369 0.525 14.504 1.00 83.25 106 LEU A N 1
ATOM 861 C CA . LEU A 1 106 ? -9.828 -0.513 15.430 1.00 83.25 106 LEU A CA 1
ATOM 862 C C . LEU A 1 106 ? -9.927 -0.004 16.871 1.00 83.25 106 LEU A C 1
ATOM 864 O O . LEU A 1 106 ? -10.787 -0.448 17.629 1.00 83.25 106 LEU A O 1
ATOM 868 N N . SER A 1 107 ? -9.066 0.934 17.259 1.00 80.69 107 SER A N 1
ATOM 869 C CA . SER A 1 107 ? -9.115 1.570 18.579 1.00 80.69 107 SER A CA 1
ATOM 870 C C . SER A 1 107 ? -10.336 2.467 18.747 1.00 80.69 107 SER A C 1
ATOM 872 O O . SER A 1 107 ? -10.925 2.508 19.832 1.00 80.69 107 SER A O 1
ATOM 874 N N . GLN A 1 108 ? -10.702 3.186 17.682 1.00 77.94 108 GLN A N 1
ATOM 875 C CA . GLN A 1 108 ? -11.894 4.028 17.636 1.00 77.94 108 GLN A CA 1
ATOM 876 C C . GLN A 1 108 ? -13.168 3.189 17.755 1.00 77.94 108 GLN A C 1
ATOM 878 O O . GLN A 1 108 ? -14.033 3.530 18.561 1.00 77.94 108 GLN A O 1
ATOM 883 N N . ASP A 1 109 ? -13.233 2.075 17.024 1.00 77.25 109 ASP A N 1
ATOM 884 C CA . ASP A 1 109 ? -14.411 1.206 16.964 1.00 77.25 109 ASP A CA 1
ATOM 885 C C . ASP A 1 109 ? -14.606 0.354 18.236 1.00 77.25 109 ASP A C 1
ATOM 887 O O . ASP A 1 109 ? -15.717 0.223 18.749 1.00 77.25 109 ASP A O 1
ATOM 891 N N . LEU A 1 110 ? -13.524 -0.195 18.807 1.00 71.75 110 LEU A N 1
ATOM 892 C CA . LEU A 1 110 ? -13.624 -1.233 19.847 1.00 71.75 110 LEU A CA 1
ATOM 893 C C . LEU A 1 110 ? -13.490 -0.735 21.291 1.00 71.75 110 LEU A C 1
ATOM 895 O O . LEU A 1 110 ? -13.862 -1.461 22.217 1.00 71.75 110 LEU A O 1
ATOM 899 N N . ILE A 1 111 ? -12.922 0.454 21.527 1.00 68.88 111 ILE A N 1
ATOM 900 C CA . ILE A 1 111 ? -12.607 0.916 22.889 1.00 68.88 111 ILE A CA 1
ATOM 901 C C . ILE A 1 111 ? -13.348 2.227 23.192 1.00 68.88 111 ILE A C 1
ATOM 903 O O . ILE A 1 111 ? -12.865 3.295 22.804 1.00 68.88 111 ILE A O 1
ATOM 907 N N . PRO A 1 112 ? -14.496 2.175 23.905 1.00 59.38 112 PRO A N 1
ATOM 908 C CA . PRO A 1 112 ? -15.204 3.362 24.380 1.00 59.38 112 PRO A CA 1
ATOM 909 C C . PRO A 1 112 ? -14.404 4.050 25.500 1.00 59.38 112 PRO A C 1
ATOM 911 O O . PRO A 1 112 ? -13.845 3.405 26.388 1.00 59.38 112 PRO A O 1
ATOM 914 N N . ASP A 1 113 ? -14.300 5.372 25.408 1.00 64.81 113 ASP A N 1
ATOM 915 C CA . ASP A 1 113 ? -13.122 6.131 25.834 1.00 64.81 113 ASP A CA 1
ATOM 916 C C . ASP A 1 113 ? -12.823 6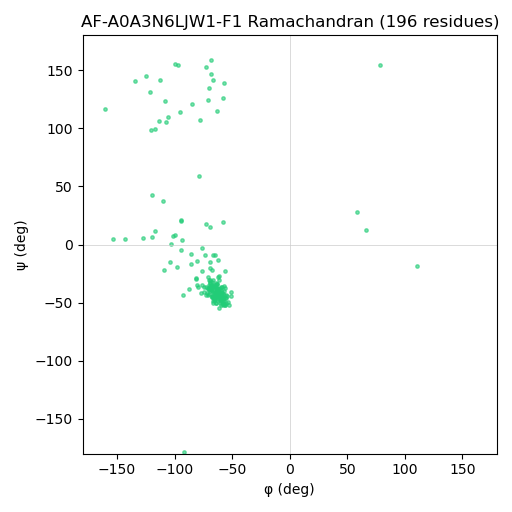.203 27.354 1.00 64.81 113 ASP A C 1
ATOM 918 O O . ASP A 1 113 ? -13.713 6.049 28.196 1.00 64.81 113 ASP A O 1
ATOM 922 N N . LYS A 1 114 ? -11.541 6.500 27.659 1.00 53.88 114 LYS A N 1
ATOM 923 C CA . LYS A 1 114 ? -10.787 6.624 28.947 1.00 53.88 114 LYS A CA 1
ATOM 924 C C . LYS A 1 114 ? -9.739 5.540 29.245 1.00 53.88 114 LYS A C 1
ATOM 926 O O . LYS A 1 114 ? -8.876 5.772 30.085 1.00 53.88 114 LYS A O 1
ATOM 931 N N . ARG A 1 115 ? -9.780 4.368 28.597 1.00 57.22 115 ARG A N 1
ATOM 932 C CA . ARG A 1 115 ? -8.772 3.286 28.772 1.00 57.22 115 ARG A CA 1
ATOM 933 C C . ARG A 1 115 ? -7.980 2.966 27.497 1.00 57.22 115 ARG A C 1
ATOM 935 O O . ARG A 1 115 ? -7.298 1.945 27.443 1.00 57.22 115 ARG A O 1
ATOM 942 N N . ARG A 1 116 ? -8.105 3.819 26.477 1.00 63.44 116 ARG A N 1
ATOM 943 C CA . ARG A 1 116 ? -7.669 3.561 25.102 1.00 63.44 116 ARG A CA 1
ATOM 944 C C . ARG A 1 116 ? -6.157 3.332 25.017 1.00 63.44 116 ARG A C 1
ATOM 946 O O . ARG A 1 116 ? -5.759 2.238 24.647 1.00 63.44 116 ARG A O 1
ATOM 953 N N . ASP A 1 117 ? -5.329 4.247 25.503 1.00 59.22 117 ASP A N 1
ATOM 954 C CA . ASP A 1 117 ? -3.880 4.207 25.238 1.00 59.22 117 ASP A CA 1
ATOM 955 C C . ASP A 1 117 ? -3.177 2.908 25.687 1.00 59.22 117 ASP A C 1
ATOM 957 O O . ASP A 1 117 ? -2.434 2.303 24.916 1.00 59.22 117 ASP A O 1
ATOM 961 N N . GLY A 1 118 ? -3.459 2.412 26.899 1.00 60.03 118 GLY A N 1
ATOM 962 C CA . GLY A 1 118 ? -2.821 1.191 27.419 1.00 60.03 118 GLY A CA 1
ATOM 963 C C . GLY A 1 118 ? -3.363 -0.114 26.818 1.00 60.03 118 GLY A C 1
ATOM 964 O O . GLY A 1 118 ? -2.613 -1.071 26.615 1.00 60.03 118 GLY A O 1
ATOM 965 N N . ILE A 1 119 ? -4.664 -0.169 26.511 1.00 62.88 119 ILE A N 1
ATOM 966 C CA . ILE A 1 119 ? -5.301 -1.367 25.940 1.00 62.88 119 ILE A CA 1
ATOM 967 C C . ILE A 1 119 ? -4.970 -1.482 24.451 1.00 62.88 119 ILE A C 1
ATOM 969 O O . ILE A 1 119 ? -4.632 -2.573 23.997 1.00 62.88 119 ILE A O 1
ATOM 973 N N . VAL A 1 120 ? -5.001 -0.367 23.717 1.00 63.94 120 VAL A N 1
ATOM 974 C CA . VAL A 1 120 ? -4.639 -0.290 22.294 1.00 63.94 120 VAL A CA 1
ATOM 975 C C . VAL A 1 120 ? -3.232 -0.817 22.073 1.00 63.94 120 VAL A C 1
ATOM 977 O O . VAL A 1 120 ? -3.052 -1.745 21.286 1.00 63.94 120 VAL A O 1
ATOM 980 N N . GLN A 1 121 ? -2.257 -0.305 22.829 1.00 63.66 121 GLN A N 1
ATOM 981 C CA . GLN A 1 121 ? -0.876 -0.751 22.689 1.00 63.66 121 GLN A CA 1
ATOM 982 C C . GLN A 1 121 ? -0.770 -2.266 22.919 1.00 63.66 121 GLN A C 1
ATOM 984 O O . GLN A 1 121 ? -0.345 -2.987 22.026 1.00 63.66 121 GLN A O 1
ATOM 989 N N . SER A 1 122 ? -1.294 -2.796 24.029 1.00 65.50 122 SER A N 1
ATOM 990 C CA . SER A 1 122 ? -1.241 -4.246 24.297 1.00 65.50 122 SER A CA 1
ATOM 991 C C . SER A 1 122 ? -1.991 -5.128 23.281 1.00 65.50 122 SER A C 1
ATOM 993 O O . SER A 1 122 ? -1.627 -6.289 23.087 1.00 65.50 122 SER A O 1
ATOM 995 N N . CYS A 1 123 ? -3.040 -4.611 22.633 1.00 69.50 123 CYS A N 1
ATOM 996 C CA . CYS A 1 123 ? -3.842 -5.375 21.679 1.00 69.50 123 CYS A CA 1
ATOM 997 C C . CYS A 1 123 ? -3.201 -5.460 20.293 1.00 69.50 123 CYS A C 1
ATOM 999 O O . CYS A 1 123 ? -3.369 -6.490 19.632 1.00 69.50 123 CYS A O 1
ATOM 1001 N N . PHE A 1 124 ? -2.501 -4.411 19.854 1.00 72.25 124 PHE A N 1
ATOM 1002 C CA . PHE A 1 124 ? -1.992 -4.300 18.483 1.00 72.25 124 PHE A CA 1
ATOM 1003 C C . PHE A 1 124 ? -0.470 -4.428 18.357 1.00 72.25 124 PHE A C 1
ATOM 1005 O O . PHE A 1 124 ? 0.018 -4.836 17.300 1.00 72.25 124 PHE A O 1
ATOM 1012 N N . GLU A 1 125 ? 0.282 -4.187 19.432 1.00 67.12 125 GLU A N 1
ATOM 1013 C CA . GLU A 1 125 ? 1.740 -4.306 19.443 1.00 67.12 125 GLU A CA 1
ATOM 1014 C C . GLU A 1 125 ? 2.169 -5.736 19.045 1.00 67.12 125 GLU A C 1
ATOM 1016 O O . GLU A 1 125 ? 1.709 -6.741 19.591 1.00 67.12 125 GLU A O 1
ATOM 1021 N N . ASN A 1 126 ? 3.038 -5.835 18.034 1.00 66.06 126 ASN A N 1
ATOM 1022 C CA . ASN A 1 126 ? 3.542 -7.082 17.434 1.00 66.06 126 ASN A CA 1
ATOM 1023 C C . ASN A 1 126 ? 2.516 -7.963 16.683 1.00 66.06 126 ASN A C 1
ATOM 1025 O O . ASN A 1 126 ? 2.832 -9.110 16.337 1.00 66.06 126 ASN A O 1
ATOM 1029 N N . ARG A 1 127 ? 1.301 -7.482 16.372 1.00 75.06 127 ARG A N 1
ATOM 1030 C CA . ARG A 1 127 ? 0.381 -8.252 15.506 1.00 75.06 127 ARG A CA 1
ATOM 1031 C C . ARG A 1 127 ? 0.865 -8.321 14.059 1.00 75.06 127 ARG A C 1
ATOM 1033 O O . ARG A 1 127 ? 0.758 -9.391 13.450 1.00 75.06 127 ARG A O 1
ATOM 1040 N N . GLY A 1 128 ? 1.433 -7.235 13.542 1.00 80.50 128 GLY A N 1
ATOM 1041 C CA . GLY A 1 128 ? 1.786 -7.120 12.131 1.00 80.50 128 GLY A CA 1
ATOM 1042 C C . GLY A 1 128 ? 0.566 -6.815 11.259 1.00 80.50 128 GLY A C 1
ATOM 1043 O O . GLY A 1 128 ? -0.563 -7.224 11.564 1.00 80.50 128 GLY A O 1
ATOM 1044 N N . LEU A 1 129 ? 0.805 -6.181 10.109 1.00 87.94 129 LEU A N 1
ATOM 1045 C CA . LEU A 1 129 ? -0.246 -5.786 9.160 1.00 87.94 129 LEU A CA 1
ATOM 1046 C C . LEU A 1 129 ? -1.209 -6.927 8.785 1.00 87.94 129 LEU A C 1
ATOM 1048 O O . LEU A 1 129 ? -2.415 -6.711 8.692 1.00 87.94 129 LEU A O 1
ATOM 1052 N N . TYR A 1 130 ? -0.702 -8.149 8.571 1.00 90.44 130 TYR A N 1
ATOM 1053 C CA . TYR A 1 130 ? -1.550 -9.292 8.207 1.00 90.44 130 TYR A CA 1
ATOM 1054 C C . TYR A 1 130 ? -2.643 -9.550 9.250 1.00 90.44 130 TYR A C 1
ATOM 1056 O O . TYR A 1 130 ? -3.816 -9.632 8.899 1.00 90.44 130 TYR A O 1
ATOM 1064 N N . LYS A 1 131 ? -2.271 -9.642 10.532 1.00 88.88 131 LYS A N 1
ATOM 1065 C CA . LYS A 1 131 ? -3.237 -9.933 11.596 1.00 88.88 131 LYS A CA 1
ATOM 1066 C C . LYS A 1 131 ? -4.200 -8.767 11.814 1.00 88.88 131 LYS A C 1
ATOM 1068 O O . LYS A 1 131 ? -5.357 -9.016 12.134 1.00 88.88 131 LYS A O 1
ATOM 1073 N N . ASN A 1 132 ? -3.749 -7.526 11.622 1.00 88.88 132 ASN A N 1
ATOM 1074 C CA . ASN A 1 132 ? -4.618 -6.351 11.727 1.00 88.88 132 ASN A CA 1
ATOM 1075 C C . ASN A 1 132 ? -5.664 -6.315 10.601 1.00 88.88 132 ASN A C 1
ATOM 1077 O O . ASN A 1 132 ? -6.827 -6.037 10.876 1.00 88.88 132 ASN A O 1
ATOM 1081 N N . LEU A 1 133 ? -5.295 -6.688 9.369 1.00 93.00 133 LEU A N 1
ATOM 1082 C CA . LEU A 1 133 ? -6.241 -6.823 8.253 1.00 93.00 133 LEU A CA 1
ATOM 1083 C C . LEU A 1 133 ? -7.266 -7.940 8.485 1.00 93.00 133 LEU A C 1
ATOM 1085 O O . LEU A 1 133 ? -8.460 -7.710 8.306 1.00 93.00 133 LEU A O 1
ATOM 1089 N N . GLU A 1 134 ? -6.817 -9.129 8.904 1.00 92.44 134 GLU A N 1
ATOM 1090 C CA . GLU A 1 134 ? -7.714 -10.250 9.237 1.00 92.44 134 GLU A CA 1
ATOM 1091 C C . GLU A 1 134 ? -8.708 -9.857 10.328 1.00 92.44 134 GLU A C 1
ATOM 1093 O O . GLU A 1 134 ? -9.907 -10.104 10.217 1.00 92.44 134 GLU A O 1
ATOM 1098 N N . PHE A 1 135 ? -8.210 -9.211 11.381 1.00 88.75 135 PHE A N 1
ATOM 1099 C CA . PHE A 1 135 ? -9.034 -8.806 12.505 1.00 88.75 135 PHE A CA 1
ATOM 1100 C C . PHE A 1 135 ? -10.037 -7.716 12.117 1.00 88.75 135 PHE A C 1
ATOM 1102 O O . PHE A 1 135 ? -11.213 -7.854 12.436 1.00 88.75 135 PHE A O 1
ATOM 1109 N N . ALA A 1 136 ? -9.620 -6.686 11.375 1.00 89.88 136 ALA A N 1
ATOM 1110 C CA . ALA A 1 136 ? -10.525 -5.640 10.897 1.00 89.88 136 ALA A CA 1
ATOM 1111 C C . ALA A 1 136 ? -11.615 -6.184 9.967 1.00 89.88 136 ALA A C 1
ATOM 1113 O O . ALA A 1 136 ? -12.772 -5.768 10.059 1.00 89.88 136 ALA A O 1
ATOM 1114 N N . LYS A 1 137 ? -11.272 -7.150 9.106 1.00 93.56 137 LYS A N 1
ATOM 1115 C CA . LYS A 1 137 ? -12.246 -7.826 8.245 1.00 93.56 137 LYS A CA 1
ATOM 1116 C C . LYS A 1 137 ? -13.219 -8.682 9.056 1.00 93.56 137 LYS A C 1
ATOM 1118 O O . LYS A 1 137 ? -14.423 -8.615 8.825 1.00 93.56 137 LYS A O 1
ATOM 1123 N N . ALA A 1 138 ? -12.720 -9.457 10.019 1.00 89.44 138 ALA A N 1
ATOM 1124 C CA . ALA A 1 138 ? -13.547 -10.300 10.883 1.00 89.44 138 ALA A CA 1
ATOM 1125 C C . ALA A 1 138 ? -14.469 -9.483 11.804 1.00 89.44 138 ALA A C 1
ATOM 1127 O O . ALA A 1 138 ? -15.601 -9.889 12.054 1.00 89.44 138 ALA A O 1
ATOM 1128 N N . ALA A 1 139 ? -14.003 -8.323 12.269 1.00 86.94 139 ALA A N 1
ATOM 1129 C CA . ALA A 1 139 ? -14.789 -7.365 13.043 1.00 86.94 139 ALA A CA 1
ATOM 1130 C C . ALA A 1 139 ? -15.776 -6.554 12.180 1.00 86.94 139 ALA A C 1
ATOM 1132 O O . ALA A 1 139 ? -16.544 -5.767 12.719 1.00 86.94 139 ALA A O 1
ATOM 1133 N N . ASN A 1 140 ? -15.780 -6.752 10.854 1.00 89.19 140 ASN A N 1
ATOM 1134 C CA . ASN A 1 140 ? -16.608 -6.021 9.893 1.00 89.19 140 ASN A CA 1
ATOM 1135 C C . ASN A 1 140 ? -16.385 -4.493 9.911 1.00 89.19 140 ASN A C 1
ATOM 1137 O O . ASN A 1 140 ? -17.275 -3.724 9.558 1.00 89.19 140 ASN A O 1
ATOM 1141 N N . VAL A 1 141 ? -15.177 -4.072 10.296 1.00 89.19 141 VAL A N 1
ATOM 1142 C CA . VAL A 1 141 ? -14.727 -2.671 10.297 1.00 89.19 141 VAL A CA 1
ATOM 1143 C C . VAL A 1 141 ? -14.285 -2.242 8.895 1.00 89.19 141 VAL A C 1
ATOM 1145 O O . VAL A 1 141 ? -14.426 -1.083 8.513 1.00 89.19 141 VAL A O 1
ATOM 1148 N N . ILE A 1 142 ? -13.783 -3.191 8.098 1.00 92.56 142 ILE A N 1
ATOM 1149 C CA . ILE A 1 142 ? -13.456 -2.997 6.681 1.00 92.56 142 ILE A CA 1
ATOM 1150 C C . ILE A 1 142 ? -14.170 -4.039 5.813 1.00 92.56 142 ILE A C 1
ATOM 1152 O O . ILE A 1 142 ? -14.320 -5.202 6.198 1.00 92.56 142 ILE A O 1
ATOM 1156 N N . ASP A 1 143 ? -14.579 -3.638 4.609 1.00 93.94 143 ASP A N 1
ATOM 1157 C CA . ASP A 1 143 ? -15.189 -4.529 3.622 1.00 93.94 143 ASP A CA 1
ATOM 1158 C C . ASP A 1 143 ? -14.143 -5.140 2.662 1.00 93.94 143 ASP A C 1
ATOM 1160 O O . ASP A 1 143 ? -12.935 -4.917 2.780 1.00 93.94 143 ASP A O 1
ATOM 1164 N N . ASP A 1 144 ? -14.592 -5.949 1.694 1.00 94.69 144 ASP A N 1
ATOM 1165 C CA . ASP A 1 144 ? -13.689 -6.557 0.699 1.00 94.69 144 ASP A CA 1
ATOM 1166 C C . ASP A 1 144 ? -13.058 -5.548 -0.265 1.00 94.69 144 ASP A C 1
ATOM 1168 O O . ASP A 1 144 ? -11.997 -5.833 -0.833 1.00 94.69 144 ASP A O 1
ATOM 1172 N N . LYS A 1 145 ? -13.671 -4.369 -0.440 1.00 93.31 145 LYS A N 1
ATOM 1173 C CA . LYS A 1 145 ? -13.125 -3.320 -1.304 1.00 93.31 145 LYS A CA 1
ATOM 1174 C C . LYS A 1 145 ? -11.856 -2.730 -0.708 1.00 93.31 145 LYS A C 1
ATOM 1176 O O . LYS A 1 145 ? -10.984 -2.374 -1.487 1.00 93.31 145 LYS A O 1
ATOM 1181 N N . VAL A 1 146 ? -11.730 -2.692 0.620 1.00 94.00 146 VAL A N 1
ATOM 1182 C CA . VAL A 1 146 ? -10.518 -2.234 1.326 1.00 94.00 146 VAL A CA 1
ATOM 1183 C C . VAL A 1 146 ? -9.575 -3.398 1.649 1.00 94.00 146 VAL A C 1
ATOM 1185 O O . VAL A 1 146 ? -8.365 -3.318 1.418 1.00 94.00 146 VAL A O 1
ATOM 1188 N N . TYR A 1 147 ? -10.115 -4.523 2.126 1.00 95.12 147 TYR A N 1
ATOM 1189 C CA . TYR A 1 147 ? -9.308 -5.671 2.553 1.00 95.12 147 TYR A CA 1
ATOM 1190 C C . TYR A 1 147 ? -8.503 -6.297 1.402 1.00 95.12 147 TYR A C 1
ATOM 1192 O O . TYR A 1 147 ? -7.312 -6.594 1.565 1.00 95.12 147 TYR A O 1
ATOM 1200 N N . SER A 1 148 ? -9.116 -6.489 0.225 1.00 94.38 148 SER A N 1
ATOM 1201 C CA . SER A 1 148 ? -8.436 -7.151 -0.896 1.00 94.38 148 SER A CA 1
ATOM 1202 C C . SER A 1 148 ? -7.262 -6.321 -1.438 1.00 94.38 148 SER A C 1
ATOM 1204 O O . SER A 1 148 ? -6.168 -6.881 -1.568 1.00 94.38 148 SER A O 1
ATOM 1206 N N . PRO A 1 149 ? -7.400 -5.008 -1.720 1.00 93.31 149 PRO A N 1
ATOM 1207 C CA . PRO A 1 149 ? -6.269 -4.190 -2.157 1.00 93.31 149 PRO A CA 1
ATOM 1208 C C . PRO A 1 149 ? -5.141 -4.089 -1.126 1.00 93.31 149 PRO A C 1
ATOM 1210 O O . PRO A 1 149 ? -3.977 -4.219 -1.508 1.00 93.31 149 PRO A O 1
ATOM 1213 N N . ALA A 1 150 ? -5.454 -3.925 0.163 1.00 94.62 150 ALA A N 1
ATOM 1214 C CA . ALA A 1 150 ? -4.440 -3.868 1.218 1.00 94.62 150 ALA A CA 1
ATOM 1215 C C . ALA A 1 150 ? -3.659 -5.191 1.332 1.00 94.62 150 ALA A C 1
ATOM 1217 O O . ALA A 1 150 ? -2.425 -5.214 1.412 1.00 94.62 150 ALA A O 1
ATOM 1218 N N . THR A 1 151 ? -4.370 -6.318 1.236 1.00 95.19 151 THR A N 1
ATOM 1219 C CA . THR A 1 151 ? -3.761 -7.653 1.206 1.00 95.19 151 THR A CA 1
ATOM 1220 C C . THR A 1 151 ? -2.869 -7.849 -0.019 1.00 95.19 151 THR A C 1
ATOM 1222 O O . THR A 1 151 ? -1.791 -8.444 0.094 1.00 95.19 151 THR A O 1
ATOM 1225 N N . ASP A 1 152 ? -3.277 -7.346 -1.184 1.00 94.56 152 ASP A N 1
ATOM 1226 C CA . ASP A 1 152 ? -2.473 -7.399 -2.407 1.00 94.56 152 ASP A CA 1
ATOM 1227 C C . ASP A 1 152 ? -1.172 -6.603 -2.282 1.00 94.56 152 ASP A C 1
ATOM 1229 O O . ASP A 1 152 ? -0.120 -7.090 -2.710 1.00 94.56 152 ASP A O 1
ATOM 1233 N N . VAL A 1 153 ? -1.216 -5.405 -1.689 1.00 94.25 153 VAL A N 1
ATOM 1234 C CA . VAL A 1 153 ? -0.019 -4.584 -1.432 1.00 94.25 153 VAL A CA 1
ATOM 1235 C C . VAL A 1 153 ? 0.947 -5.338 -0.520 1.00 94.25 153 VAL A C 1
ATOM 1237 O O . VAL A 1 153 ? 2.112 -5.526 -0.882 1.00 94.25 153 VAL A O 1
ATOM 1240 N N . ARG A 1 154 ? 0.454 -5.892 0.595 1.00 92.69 154 ARG A N 1
ATOM 1241 C CA . ARG A 1 154 ? 1.258 -6.711 1.518 1.00 92.69 154 ARG A CA 1
ATOM 1242 C C . ARG A 1 154 ? 1.897 -7.913 0.821 1.00 92.69 154 ARG A C 1
ATOM 1244 O O . ARG A 1 154 ? 3.096 -8.160 0.960 1.00 92.69 154 ARG A O 1
ATOM 1251 N N . LYS A 1 155 ? 1.113 -8.671 0.047 1.00 91.44 155 LYS A N 1
ATOM 1252 C CA . LYS A 1 155 ? 1.613 -9.823 -0.725 1.00 91.44 155 LYS A CA 1
ATOM 1253 C C . LYS A 1 155 ? 2.657 -9.392 -1.756 1.00 91.44 155 LYS A C 1
ATOM 1255 O O . LYS A 1 155 ? 3.646 -10.100 -1.943 1.00 91.44 155 LYS A O 1
ATOM 1260 N N . THR A 1 156 ? 2.464 -8.242 -2.401 1.00 91.06 156 THR A N 1
ATOM 1261 C CA . THR A 1 156 ? 3.415 -7.673 -3.366 1.00 91.06 156 THR A CA 1
ATOM 1262 C C . THR A 1 156 ? 4.729 -7.305 -2.685 1.00 91.06 156 THR A C 1
ATOM 1264 O O . THR A 1 156 ? 5.779 -7.729 -3.166 1.00 91.06 156 THR A O 1
ATOM 1267 N N . ARG A 1 157 ? 4.687 -6.625 -1.530 1.00 88.62 157 ARG A N 1
ATOM 1268 C CA . ARG A 1 157 ? 5.872 -6.342 -0.703 1.00 88.62 157 ARG A CA 1
ATOM 1269 C C . ARG A 1 157 ? 6.644 -7.622 -0.397 1.00 88.62 157 ARG A C 1
ATOM 1271 O O . ARG A 1 157 ? 7.833 -7.705 -0.691 1.00 88.62 157 ARG A O 1
ATOM 1278 N N . ASN A 1 158 ? 5.963 -8.649 0.115 1.00 85.06 158 ASN A N 1
ATOM 1279 C CA . ASN A 1 158 ? 6.606 -9.915 0.479 1.00 85.06 158 ASN A CA 1
ATOM 1280 C C . ASN A 1 158 ? 7.235 -10.606 -0.741 1.00 85.06 158 ASN A C 1
ATOM 1282 O O . ASN A 1 158 ? 8.351 -11.114 -0.656 1.00 85.06 158 ASN A O 1
ATOM 1286 N N . ARG A 1 159 ? 6.568 -10.584 -1.903 1.00 85.69 159 ARG A N 1
ATOM 1287 C CA . ARG A 1 159 ? 7.146 -11.118 -3.146 1.00 85.69 159 ARG A CA 1
ATOM 1288 C C . ARG A 1 159 ? 8.392 -10.349 -3.577 1.00 85.69 159 ARG A C 1
ATOM 1290 O O . ARG A 1 159 ? 9.378 -10.987 -3.914 1.00 85.69 159 ARG A O 1
ATOM 1297 N N . LEU A 1 160 ? 8.390 -9.018 -3.526 1.00 82.31 160 LEU A N 1
ATOM 1298 C CA . LEU A 1 160 ? 9.569 -8.219 -3.886 1.00 82.31 160 LEU A CA 1
ATOM 1299 C C . LEU A 1 160 ? 10.755 -8.466 -2.940 1.00 82.31 160 LEU A C 1
ATOM 1301 O O . LEU A 1 160 ? 11.910 -8.454 -3.364 1.00 82.31 160 LEU A O 1
ATOM 1305 N N . VAL A 1 161 ? 10.489 -8.710 -1.656 1.00 77.19 161 VAL A N 1
ATOM 1306 C CA . VAL A 1 161 ? 11.540 -9.000 -0.670 1.00 77.19 161 VAL A CA 1
ATOM 1307 C C . VAL A 1 161 ? 12.127 -10.402 -0.872 1.00 77.19 161 VAL A C 1
ATOM 1309 O O . VAL A 1 161 ? 13.349 -10.556 -0.834 1.00 77.19 161 VAL A O 1
ATOM 1312 N N . HIS A 1 162 ? 11.283 -11.412 -1.112 1.00 75.88 162 HIS A N 1
ATOM 1313 C CA . HIS A 1 162 ? 11.685 -12.826 -1.073 1.00 75.88 162 HIS A CA 1
ATOM 1314 C C . HIS A 1 162 ? 11.869 -13.501 -2.437 1.00 75.88 162 HIS A C 1
ATOM 1316 O O . HIS A 1 162 ? 12.461 -14.575 -2.493 1.00 75.88 162 HIS A O 1
ATOM 1322 N N . ASN A 1 163 ? 11.383 -12.912 -3.531 1.00 75.31 163 ASN A N 1
ATOM 1323 C CA . ASN A 1 163 ? 11.502 -13.468 -4.877 1.00 75.31 163 ASN A CA 1
ATOM 1324 C C . ASN A 1 163 ? 12.334 -12.521 -5.768 1.00 75.31 163 ASN A C 1
ATOM 1326 O O . ASN A 1 163 ? 11.802 -11.532 -6.278 1.00 75.31 163 ASN A O 1
ATOM 1330 N N . PRO A 1 164 ? 13.634 -12.817 -5.975 1.00 69.69 164 PRO A N 1
ATOM 1331 C CA . PRO A 1 164 ? 14.514 -12.006 -6.812 1.00 69.69 164 PRO A CA 1
ATOM 1332 C C . PRO A 1 164 ? 14.019 -11.841 -8.249 1.00 69.69 164 PRO A C 1
ATOM 1334 O O . PRO A 1 164 ? 14.156 -10.752 -8.792 1.00 69.69 164 PRO A O 1
ATOM 1337 N N . VAL A 1 165 ? 13.398 -12.871 -8.836 1.00 70.00 165 VAL A N 1
ATOM 1338 C CA . VAL A 1 165 ? 12.837 -12.803 -10.196 1.00 70.00 165 VAL A CA 1
ATOM 1339 C C . VAL A 1 165 ? 11.708 -11.780 -10.232 1.00 70.00 165 VAL A C 1
ATOM 1341 O O . VAL A 1 165 ? 11.755 -10.838 -11.011 1.00 70.00 165 VAL A O 1
ATOM 1344 N N . PHE A 1 166 ? 10.753 -11.874 -9.303 1.00 75.31 166 PHE A N 1
ATOM 1345 C CA . PHE A 1 166 ? 9.656 -10.903 -9.195 1.00 75.31 166 PHE A CA 1
ATOM 1346 C C . PHE A 1 166 ? 10.143 -9.473 -8.908 1.00 75.31 166 PHE A C 1
ATOM 1348 O O . PHE A 1 166 ? 9.458 -8.505 -9.235 1.00 75.31 166 PHE A O 1
ATOM 1355 N N . ARG A 1 167 ? 11.304 -9.332 -8.259 1.00 75.69 167 ARG A N 1
ATOM 1356 C CA . ARG A 1 167 ? 11.917 -8.036 -7.960 1.00 75.69 167 ARG A CA 1
ATOM 1357 C C . ARG A 1 167 ? 12.652 -7.432 -9.150 1.00 75.69 167 ARG A C 1
ATOM 1359 O O . ARG A 1 167 ? 12.666 -6.213 -9.250 1.00 75.69 167 ARG A O 1
ATOM 1366 N N . LEU A 1 168 ? 13.307 -8.246 -9.974 1.00 71.56 168 LEU A N 1
ATOM 1367 C CA . LEU A 1 168 ? 14.248 -7.797 -11.008 1.00 71.56 168 LEU A CA 1
ATOM 1368 C C . LEU A 1 168 ? 13.666 -7.834 -12.427 1.00 71.56 168 LEU A C 1
ATOM 1370 O O . LEU A 1 168 ? 14.365 -7.456 -13.362 1.00 71.56 168 LEU A O 1
ATOM 1374 N N . HIS A 1 169 ? 12.409 -8.246 -12.585 1.00 74.94 169 HIS A N 1
ATOM 1375 C CA . HIS A 1 169 ? 11.762 -8.424 -13.880 1.00 74.94 169 HIS A CA 1
ATOM 1376 C C . HIS A 1 169 ? 10.347 -7.824 -13.897 1.00 74.94 169 HIS A C 1
ATOM 1378 O O . HIS A 1 169 ? 9.597 -7.940 -12.922 1.00 74.94 169 HIS A O 1
ATOM 1384 N N . ILE A 1 170 ? 9.972 -7.194 -15.016 1.00 78.00 170 ILE A N 1
ATOM 1385 C CA . ILE A 1 170 ? 8.608 -6.706 -15.265 1.00 78.00 170 ILE A CA 1
ATOM 1386 C C . ILE A 1 170 ? 7.923 -7.596 -16.307 1.00 78.00 170 ILE A C 1
ATOM 1388 O O . ILE A 1 170 ? 8.147 -7.438 -17.501 1.00 78.00 170 ILE A O 1
ATOM 1392 N N . ASP A 1 171 ? 6.996 -8.448 -15.853 1.00 74.75 171 ASP A N 1
ATOM 1393 C CA . ASP A 1 171 ? 6.178 -9.279 -16.756 1.00 74.75 171 ASP A CA 1
ATOM 1394 C C . ASP A 1 171 ? 5.211 -8.434 -17.617 1.00 74.75 171 ASP A C 1
ATOM 1396 O O . ASP A 1 171 ? 4.791 -8.823 -18.702 1.00 74.75 171 ASP A O 1
ATOM 1400 N N . SER A 1 172 ? 4.757 -7.296 -17.078 1.00 84.12 172 SER A N 1
ATOM 1401 C CA . SER A 1 172 ? 3.734 -6.438 -17.681 1.00 84.12 172 SER A CA 1
ATOM 1402 C C . SER A 1 172 ? 3.802 -5.032 -17.086 1.00 84.12 172 SER A C 1
ATOM 1404 O O . SER A 1 172 ? 3.525 -4.844 -15.895 1.00 84.12 172 SER A O 1
ATOM 1406 N N . TYR A 1 173 ? 4.114 -4.030 -17.914 1.00 84.56 173 TYR A N 1
ATOM 1407 C CA . TYR A 1 173 ? 4.165 -2.627 -17.488 1.00 84.56 173 TYR A CA 1
ATOM 1408 C C . TYR A 1 173 ? 2.823 -2.134 -16.939 1.00 84.56 173 TYR A C 1
ATOM 1410 O O . TYR A 1 173 ? 2.785 -1.494 -15.888 1.00 84.56 173 TYR A O 1
ATOM 1418 N N . SER A 1 174 ? 1.703 -2.499 -17.572 1.00 85.25 174 SER A N 1
ATOM 1419 C CA . SER A 1 174 ? 0.362 -2.136 -17.095 1.00 85.25 174 SER A CA 1
ATOM 1420 C C . SER A 1 174 ? 0.065 -2.712 -15.707 1.00 85.25 174 SER A C 1
ATOM 1422 O O . SER A 1 174 ? -0.383 -1.989 -14.810 1.00 85.25 174 SER A O 1
ATOM 1424 N N . SER A 1 175 ? 0.393 -3.989 -15.486 1.00 86.56 175 SER A N 1
ATOM 1425 C CA . SER A 1 175 ? 0.259 -4.636 -14.177 1.00 86.56 175 SER A CA 1
ATOM 1426 C C . SER A 1 175 ? 1.167 -3.985 -13.133 1.00 86.56 175 SER A C 1
ATOM 1428 O O . SER A 1 175 ? 0.764 -3.806 -11.982 1.00 86.56 175 SER A O 1
ATOM 1430 N N . HIS A 1 176 ? 2.381 -3.597 -13.525 1.00 87.44 176 HIS A N 1
ATOM 1431 C CA . HIS A 1 176 ? 3.346 -2.951 -12.643 1.00 87.44 176 HIS A CA 1
ATOM 1432 C C . HIS A 1 176 ? 2.885 -1.552 -12.202 1.00 87.44 176 HIS A C 1
ATOM 1434 O O . HIS A 1 176 ? 2.860 -1.260 -11.004 1.00 87.44 176 HIS A O 1
ATOM 1440 N N . ARG A 1 177 ? 2.380 -0.734 -13.137 1.00 92.00 177 ARG A N 1
ATOM 1441 C CA . ARG A 1 177 ? 1.740 0.560 -12.833 1.00 92.00 177 ARG A CA 1
ATOM 1442 C C . ARG A 1 177 ? 0.553 0.401 -11.896 1.00 92.00 177 ARG A C 1
ATOM 1444 O O . ARG A 1 177 ? 0.395 1.187 -10.964 1.00 92.00 177 ARG A O 1
ATOM 1451 N N . HIS A 1 178 ? -0.279 -0.616 -12.120 1.00 91.38 178 HIS A N 1
ATOM 1452 C CA . HIS A 1 178 ? -1.421 -0.876 -11.250 1.00 91.38 178 HIS A CA 1
ATOM 1453 C C . HIS A 1 178 ? -0.980 -1.192 -9.814 1.00 91.38 178 HIS A C 1
ATOM 1455 O O . HIS A 1 178 ? -1.570 -0.667 -8.872 1.00 91.38 178 HIS A O 1
ATOM 1461 N N . ARG A 1 179 ? 0.087 -1.984 -9.632 1.00 90.31 179 ARG A N 1
ATOM 1462 C CA . ARG A 1 179 ? 0.665 -2.266 -8.305 1.00 90.31 179 ARG A CA 1
ATOM 1463 C C . ARG A 1 179 ? 1.151 -0.985 -7.619 1.00 90.31 179 ARG A C 1
ATOM 1465 O O . ARG A 1 179 ? 0.791 -0.761 -6.468 1.00 90.31 179 ARG A O 1
ATOM 1472 N N . ILE A 1 180 ? 1.894 -0.128 -8.322 1.00 93.12 180 ILE A N 1
ATOM 1473 C CA . ILE A 1 180 ? 2.389 1.149 -7.771 1.00 93.12 180 ILE A CA 1
ATOM 1474 C C . ILE A 1 180 ? 1.238 2.066 -7.356 1.00 93.12 180 ILE A C 1
ATOM 1476 O O . ILE A 1 180 ? 1.220 2.566 -6.236 1.00 93.12 180 ILE A O 1
ATOM 1480 N N . LYS A 1 181 ? 0.225 2.231 -8.213 1.00 94.12 181 LYS A N 1
ATOM 1481 C CA . LYS A 1 181 ? -0.961 3.039 -7.884 1.00 94.12 181 LYS A CA 1
ATOM 1482 C C . LYS A 1 181 ? -1.724 2.472 -6.684 1.00 94.12 181 LYS A C 1
ATOM 1484 O O . LYS A 1 181 ? -2.203 3.231 -5.843 1.00 94.12 181 LYS A O 1
ATOM 1489 N N . LYS A 1 182 ? -1.814 1.142 -6.581 1.00 94.06 182 LYS A N 1
ATOM 1490 C CA . LYS A 1 182 ? -2.482 0.457 -5.467 1.00 94.06 182 LYS A CA 1
ATOM 1491 C C . LYS A 1 182 ? -1.790 0.717 -4.123 1.00 94.06 182 LYS A C 1
ATOM 1493 O O . LYS A 1 182 ? -2.490 0.837 -3.125 1.00 94.06 182 LYS A O 1
ATOM 1498 N N . ALA A 1 183 ? -0.462 0.869 -4.105 1.00 93.00 183 ALA A N 1
ATOM 1499 C CA . ALA A 1 183 ? 0.295 1.160 -2.885 1.00 93.00 183 ALA A CA 1
ATOM 1500 C C . ALA A 1 183 ? -0.101 2.494 -2.227 1.00 93.00 183 ALA A C 1
ATOM 1502 O O . ALA A 1 183 ? -0.064 2.586 -1.008 1.00 93.00 183 ALA A O 1
ATOM 1503 N N . VAL A 1 184 ? -0.535 3.497 -2.998 1.00 93.88 184 VAL A N 1
ATOM 1504 C CA . VAL A 1 184 ? -1.089 4.751 -2.445 1.00 93.88 184 VAL A CA 1
ATOM 1505 C C . VAL A 1 184 ? -2.588 4.640 -2.188 1.00 93.88 184 VAL A C 1
ATOM 1507 O O . VAL A 1 184 ? -3.100 5.139 -1.192 1.00 93.88 184 VAL A O 1
ATOM 1510 N N . LYS A 1 185 ? -3.312 3.963 -3.081 1.00 93.69 185 LYS A N 1
ATOM 1511 C CA . LYS A 1 185 ? -4.766 3.849 -2.974 1.00 93.69 185 LYS A CA 1
ATOM 1512 C C . LYS A 1 185 ? -5.209 3.132 -1.689 1.00 93.69 185 LYS A C 1
ATOM 1514 O O . LYS A 1 185 ? -6.133 3.604 -1.043 1.00 93.69 185 LYS A O 1
ATOM 1519 N N . ALA A 1 186 ? -4.561 2.024 -1.327 1.00 94.06 186 ALA A N 1
ATOM 1520 C CA . ALA A 1 186 ? -4.953 1.219 -0.170 1.00 94.06 186 ALA A CA 1
ATOM 1521 C C . ALA A 1 186 ? -4.898 1.982 1.177 1.00 94.06 186 ALA A C 1
ATOM 1523 O O . ALA A 1 186 ? -5.909 1.976 1.877 1.00 94.06 186 ALA A O 1
ATOM 1524 N N . PRO A 1 187 ? -3.803 2.684 1.547 1.00 92.94 187 PRO A N 1
ATOM 1525 C CA . PRO A 1 187 ?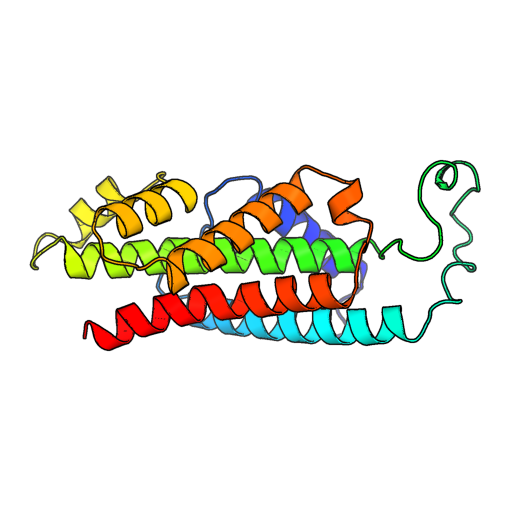 -3.797 3.500 2.764 1.00 92.94 187 PRO A CA 1
ATOM 1526 C C . PRO A 1 187 ? -4.804 4.658 2.713 1.00 92.94 187 PRO A C 1
ATOM 1528 O O . PRO A 1 187 ? -5.429 4.956 3.725 1.00 92.94 187 PRO A O 1
ATOM 1531 N N . ASN A 1 188 ? -5.053 5.264 1.545 1.00 93.94 188 ASN A N 1
ATOM 1532 C CA . ASN A 1 188 ? -6.066 6.323 1.419 1.00 93.94 188 ASN A CA 1
ATOM 1533 C C . ASN A 1 188 ? -7.492 5.819 1.684 1.00 93.94 188 ASN A C 1
ATOM 1535 O O . ASN A 1 188 ? -8.301 6.539 2.260 1.00 93.94 188 ASN A O 1
ATOM 1539 N N . GLU A 1 189 ? -7.815 4.594 1.266 1.00 94.44 189 GLU A N 1
ATOM 1540 C CA . GLU A 1 189 ? -9.127 3.993 1.537 1.00 94.44 189 GLU A CA 1
ATOM 1541 C C . GLU A 1 189 ? -9.331 3.725 3.036 1.00 94.44 189 GLU A C 1
ATOM 1543 O O . GLU A 1 189 ? -10.434 3.923 3.538 1.00 94.44 189 GLU A O 1
ATOM 1548 N N . ILE A 1 190 ? -8.281 3.333 3.768 1.00 93.00 190 ILE A N 1
ATOM 1549 C CA . ILE A 1 190 ? -8.351 3.164 5.230 1.00 93.00 190 ILE A CA 1
ATOM 1550 C C . ILE A 1 190 ? -8.445 4.530 5.924 1.00 93.00 190 ILE A C 1
ATOM 1552 O O . ILE A 1 190 ? -9.252 4.692 6.837 1.00 93.00 190 ILE A O 1
ATOM 1556 N N . ASP A 1 191 ? -7.684 5.527 5.463 1.00 92.50 191 ASP A N 1
ATOM 1557 C CA . ASP A 1 191 ? -7.735 6.896 5.995 1.00 92.50 191 ASP A CA 1
ATOM 1558 C C . ASP A 1 191 ? -9.144 7.494 5.916 1.00 92.50 191 ASP A C 1
ATOM 1560 O O . ASP A 1 191 ? -9.648 8.057 6.884 1.00 92.50 191 ASP A O 1
ATOM 1564 N N . GLN A 1 192 ? -9.827 7.300 4.784 1.00 92.38 192 GLN A N 1
ATOM 1565 C CA . GLN A 1 192 ? -11.208 7.750 4.601 1.00 92.38 192 GLN A CA 1
ATOM 1566 C C . GLN A 1 192 ? -12.168 7.124 5.618 1.00 92.38 192 GLN A C 1
ATOM 1568 O O . GLN A 1 192 ? -13.093 7.794 6.071 1.00 92.38 192 GLN A O 1
ATOM 1573 N N . LEU A 1 193 ? -11.967 5.859 6.001 1.00 91.25 193 LEU A N 1
ATOM 1574 C CA . LEU A 1 193 ? -12.787 5.220 7.035 1.00 91.25 193 LEU A CA 1
ATOM 1575 C C . LEU A 1 193 ? -12.566 5.863 8.405 1.00 91.25 193 LEU A C 1
ATOM 1577 O O . LEU A 1 193 ? -13.537 6.108 9.114 1.00 91.25 193 LEU A O 1
ATOM 1581 N N . ILE A 1 194 ? -11.316 6.189 8.743 1.00 87.81 194 ILE A N 1
ATOM 1582 C CA . ILE A 1 194 ? -10.970 6.890 9.988 1.00 87.81 194 ILE A CA 1
ATOM 1583 C C . ILE A 1 194 ? -11.620 8.275 10.012 1.00 87.81 194 ILE A C 1
ATOM 1585 O O . ILE A 1 194 ? -12.242 8.647 11.001 1.00 87.81 194 ILE A O 1
ATOM 1589 N N . GLN A 1 195 ? -11.518 9.029 8.914 1.00 87.62 195 GLN A N 1
ATOM 1590 C CA . GLN A 1 195 ? -12.093 10.373 8.813 1.00 87.62 195 GLN A CA 1
ATOM 1591 C C . GLN A 1 195 ? -13.625 10.376 8.919 1.00 87.62 195 GLN A C 1
ATOM 1593 O O . GLN A 1 195 ? -14.186 11.316 9.468 1.00 87.62 195 GLN A O 1
ATOM 1598 N N . ASN A 1 196 ? -14.298 9.335 8.418 1.00 84.94 196 ASN A N 1
ATOM 1599 C CA . ASN A 1 196 ? -15.758 9.208 8.480 1.00 84.94 196 ASN A CA 1
ATOM 1600 C C . ASN A 1 196 ? -16.281 8.703 9.837 1.00 84.94 196 ASN A C 1
ATOM 1602 O O . ASN A 1 196 ? -17.487 8.751 10.075 1.00 84.94 196 ASN A O 1
ATOM 1606 N N . ALA A 1 197 ? -15.405 8.167 10.693 1.00 72.31 197 ALA A N 1
ATOM 1607 C CA . ALA A 1 197 ? -15.750 7.694 12.034 1.00 72.31 197 ALA A CA 1
ATOM 1608 C C . ALA A 1 197 ? -15.722 8.813 13.100 1.00 72.31 197 ALA A C 1
ATOM 1610 O O . ALA A 1 197 ? -16.134 8.573 14.238 1.00 72.31 197 ALA A O 1
ATOM 1611 N N . VAL A 1 198 ? -15.236 10.009 12.734 1.00 57.16 198 VAL A N 1
ATOM 1612 C CA . VAL A 1 198 ? -15.168 11.237 13.554 1.00 57.16 198 VAL A CA 1
ATOM 1613 C C . VAL A 1 198 ? -16.350 12.149 13.241 1.00 57.16 198 VAL A C 1
ATOM 1615 O O . VAL A 1 198 ? -16.922 12.701 14.209 1.00 57.16 198 VAL A O 1
#

Organism: NCBI:txid1679091

Solvent-accessible surface area (backbone atoms only — not comparable to full-atom values): 11412 Å² total; per-residue (Å²): 134,86,79,57,74,68,62,57,52,50,51,36,52,47,48,54,62,60,53,71,50,69,55,50,92,55,55,82,95,45,45,71,62,52,49,55,51,43,52,53,47,39,51,56,51,50,56,49,47,54,53,52,70,73,43,82,79,72,87,82,83,58,94,91,65,62,78,74,82,48,79,83,54,73,86,90,32,66,55,61,68,71,58,41,35,53,52,42,43,40,28,40,52,29,43,14,48,38,36,46,50,48,51,54,43,52,41,66,75,73,41,81,84,91,61,44,75,70,50,47,48,72,71,51,65,90,54,33,39,69,51,50,51,55,48,35,44,77,69,64,76,42,55,69,83,52,50,51,52,43,51,48,36,49,53,49,30,53,40,41,75,74,30,65,64,68,39,40,41,58,98,41,69,70,63,50,50,50,51,48,53,42,31,58,49,36,40,52,56,55,50,54,54,47,64,73,75,109

pLDDT: mean 73.3, std 18.22, range [29.23, 95.19]

Sequence (198 aa):
MKIGSEYETDYWRHVILEYRSDHGRIGESVIHSHQAELENLRDDLLDRIDRLESNQTGMRDDPDFDQQDLNGLPDDTAIPRPYTYRLVALMALSCGIMEKQLEILLSQDLIPDKRRDGIVQSCFENRGLYKNLEFAKAANVIDDKVYSPATDVRKTRNRLVHNPVFRLHIDSYSSHRHRIKKAVKAPNEIDQLIQNAV

Secondary structure (DSSP, 8-state):
----HHHHHHHHHHHHHHTTSS-----GGGHHHHHHHHHHHHHHHHHHHHHHHHTTT--S--TT--TTTTTTS-TTSB--HHHHHHHHHHHHHHHHHHHHHHHHHHHHHH--SSSHHHHHHHHHTT-HHHHHHHHHHHTTSS-HHHHHHHHHHHHHHHHHHH-HHHHHB-S-HHHHHHHHHHHHHHHHHHHHHHHHT-